Protein AF-A0A959BKU1-F1 (afdb_monomer_lite)

Secondary structure (DSSP, 8-state):
-GGGT--S--SS-----TTTTTTS-SSSGGGTTS-SSGGGT---TT-TT---STTTS-TTHHHHHTTT-TT----HHHHHHH-TTS-TT----GGGSSS---GGGGG--GGGT-TT-SSS---SHHHHHHHHHHH--TT-HHHHT--S-GGGT--SSGGG-SPP-TTGGGTS---GGGGGGTT-GGGT--

Radius of gyration: 25.73 Å; chains: 1; bounding box: 61×39×70 Å

Sequence (190 aa):
ACAECHTTDVGWMPAEFTQHDPIFPIYSGGHEGQWMECADCHNNSSDYTEFRCTNCHVNPETDEQHTGVSGYNYENTACLACHPTGDADNSFDHNATNFPLTGAHVNTDCILCHADGYEGTPTECEACHTTDFDNTTNPNHQELGLPTDCASCHTTEPGWAPATFDIHNDFYELRGAHLDVAADCAGCHN

Structure (mmCIF, N/CA/C/O backbone):
data_AF-A0A959BKU1-F1
#
_entry.id   AF-A0A959BKU1-F1
#
loop_
_atom_site.group_PDB
_atom_site.id
_atom_site.type_symbol
_atom_site.label_atom_id
_atom_site.label_alt_id
_atom_site.label_comp_id
_atom_site.label_asym_id
_atom_site.label_entity_id
_atom_site.label_seq_id
_atom_site.pdbx_PDB_ins_code
_atom_site.Cartn_x
_atom_site.Cartn_y
_atom_site.Cartn_z
_atom_site.occupancy
_atom_site.B_iso_or_equiv
_atom_site.auth_seq_id
_atom_site.auth_comp_id
_atom_site.auth_asym_id
_atom_site.auth_atom_id
_atom_site.pdbx_PDB_model_num
ATOM 1 N N . ALA A 1 1 ? 20.750 -21.096 -22.135 1.00 55.25 1 ALA A N 1
ATOM 2 C CA . ALA A 1 1 ? 21.817 -21.523 -23.081 1.00 55.25 1 ALA A CA 1
ATOM 3 C C . ALA A 1 1 ? 22.531 -20.290 -23.633 1.00 55.25 1 ALA A C 1
ATOM 5 O O . ALA A 1 1 ? 21.911 -19.245 -23.675 1.00 55.25 1 ALA A O 1
ATOM 6 N N . CYS A 1 2 ? 23.784 -20.368 -24.106 1.00 53.66 2 CYS A N 1
ATOM 7 C CA . CYS A 1 2 ? 24.518 -19.184 -24.603 1.00 53.66 2 CYS A CA 1
ATOM 8 C C . CYS A 1 2 ? 23.755 -18.408 -25.699 1.00 53.66 2 CYS A C 1
ATOM 10 O O . CYS A 1 2 ? 23.849 -17.192 -25.765 1.00 53.66 2 CYS A O 1
ATOM 12 N N . ALA A 1 3 ? 22.963 -19.114 -26.513 1.00 59.03 3 ALA A N 1
ATOM 13 C CA . ALA A 1 3 ? 22.117 -18.547 -27.565 1.00 59.03 3 ALA A CA 1
ATOM 14 C C . ALA A 1 3 ? 20.854 -17.810 -27.064 1.00 59.03 3 ALA A C 1
ATOM 16 O O . ALA A 1 3 ? 20.157 -17.210 -27.868 1.00 59.03 3 ALA A O 1
ATOM 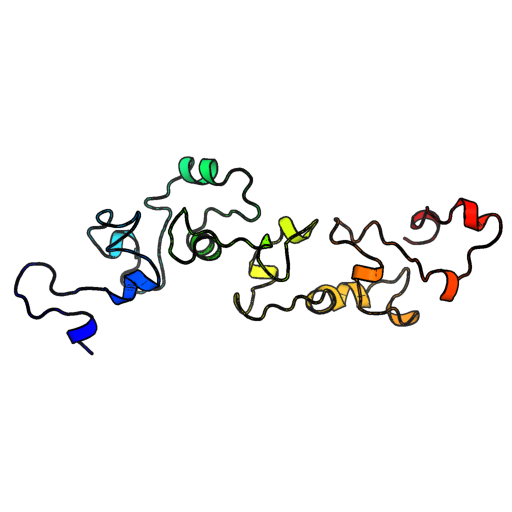17 N N . GLU A 1 4 ? 20.536 -17.860 -25.766 1.00 56.91 4 GLU A N 1
ATOM 18 C CA . GLU A 1 4 ? 19.440 -17.069 -25.176 1.00 56.91 4 GLU A CA 1
ATOM 19 C C . GLU A 1 4 ? 19.831 -15.606 -24.967 1.00 56.91 4 GLU A C 1
ATOM 21 O O . GLU A 1 4 ? 18.950 -14.755 -24.933 1.00 56.91 4 GLU A O 1
ATOM 26 N N . CYS A 1 5 ? 21.134 -15.328 -24.857 1.00 56.12 5 CYS A N 1
ATOM 27 C CA . CYS A 1 5 ? 21.664 -13.979 -24.685 1.00 56.12 5 CYS A CA 1
ATOM 28 C C . CYS A 1 5 ? 22.654 -13.596 -25.781 1.00 56.12 5 CYS A C 1
ATOM 30 O O . CYS A 1 5 ? 23.120 -12.473 -25.747 1.00 56.12 5 CYS A O 1
ATOM 32 N N . HIS A 1 6 ? 23.026 -14.484 -26.713 1.00 58.19 6 HIS A N 1
ATOM 33 C CA . HIS A 1 6 ? 23.975 -14.168 -27.782 1.00 58.19 6 HIS A CA 1
ATOM 34 C C . HIS A 1 6 ? 23.450 -14.506 -29.178 1.00 58.19 6 HIS A C 1
ATOM 36 O O . HIS A 1 6 ? 23.079 -15.648 -29.456 1.00 58.19 6 HIS A O 1
ATOM 42 N N . THR A 1 7 ? 23.501 -13.519 -30.072 1.00 61.75 7 THR A N 1
ATOM 43 C CA . THR A 1 7 ? 23.240 -13.661 -31.511 1.00 61.75 7 THR A CA 1
ATOM 44 C C . THR A 1 7 ? 24.523 -14.076 -32.245 1.00 61.75 7 THR A C 1
ATOM 46 O O . THR A 1 7 ? 25.639 -13.769 -31.826 1.00 61.75 7 THR A O 1
ATOM 49 N N . THR A 1 8 ? 24.378 -14.828 -33.342 1.00 59.72 8 THR A N 1
ATOM 50 C CA . THR A 1 8 ? 25.498 -15.261 -34.198 1.00 59.72 8 THR A CA 1
ATOM 51 C C . THR A 1 8 ? 25.889 -14.230 -35.260 1.00 59.72 8 THR A C 1
ATOM 53 O O . THR A 1 8 ? 26.748 -14.523 -36.092 1.00 59.72 8 THR A O 1
ATOM 56 N N . ASP A 1 9 ? 25.242 -13.064 -35.282 1.00 61.12 9 ASP A N 1
ATOM 57 C CA . ASP A 1 9 ? 25.490 -12.024 -36.276 1.00 61.12 9 ASP A CA 1
ATOM 58 C C . ASP A 1 9 ? 26.678 -11.138 -35.869 1.00 61.12 9 ASP A C 1
ATOM 60 O O . ASP A 1 9 ? 26.796 -10.685 -34.731 1.00 61.12 9 ASP A O 1
ATOM 64 N N . VAL A 1 10 ? 27.603 -10.922 -36.802 1.00 54.47 10 VAL A N 1
ATOM 65 C CA . VAL A 1 10 ? 28.880 -10.231 -36.567 1.00 54.47 10 VAL A CA 1
ATOM 66 C C . VAL A 1 10 ? 28.751 -8.750 -36.920 1.00 54.47 10 VAL A C 1
ATOM 68 O O . VAL A 1 10 ? 29.350 -8.249 -37.869 1.00 54.47 10 VAL A O 1
ATOM 71 N N . GLY A 1 11 ? 27.953 -8.048 -36.123 1.00 52.41 11 GLY A N 1
ATOM 72 C CA . GLY A 1 11 ? 27.846 -6.592 -36.060 1.00 52.41 11 GLY A CA 1
ATOM 73 C C . GLY A 1 11 ? 27.780 -6.181 -34.591 1.00 52.41 11 GLY A C 1
ATOM 74 O O . GLY A 1 11 ? 27.391 -6.974 -33.745 1.00 52.41 11 GLY A O 1
ATOM 75 N N . TRP A 1 12 ? 28.268 -4.995 -34.256 1.00 52.56 12 TRP A N 1
ATOM 76 C CA . TRP A 1 12 ? 28.477 -4.543 -32.877 1.00 52.56 12 TRP A CA 1
ATOM 77 C C . TRP A 1 12 ? 27.237 -4.757 -31.972 1.00 52.56 12 TRP A C 1
ATOM 79 O O . TRP A 1 12 ? 26.143 -4.349 -32.345 1.00 52.56 12 TRP A O 1
ATOM 89 N N . MET A 1 13 ? 27.475 -5.363 -30.795 1.00 59.09 13 MET A N 1
ATOM 90 C CA . MET A 1 13 ? 26.548 -5.919 -29.781 1.00 59.09 13 MET A CA 1
ATOM 91 C C . MET A 1 13 ? 25.928 -7.294 -30.106 1.00 59.09 13 MET A C 1
ATOM 93 O O . MET A 1 13 ? 24.793 -7.385 -30.557 1.00 59.09 13 MET A O 1
ATOM 97 N N . PRO A 1 14 ? 26.630 -8.407 -29.812 1.00 61.59 14 PRO A N 1
ATOM 98 C CA . PRO A 1 14 ? 26.157 -9.743 -30.143 1.00 61.59 14 PRO A CA 1
ATOM 99 C C . PRO A 1 14 ? 25.236 -10.316 -29.056 1.00 61.59 14 PRO A C 1
ATOM 101 O O . PRO A 1 14 ? 25.196 -11.533 -28.913 1.00 61.59 14 PRO A O 1
ATOM 104 N N . ALA A 1 15 ? 24.566 -9.492 -28.243 1.00 63.50 15 ALA A N 1
ATOM 105 C CA . ALA A 1 15 ? 23.747 -9.961 -27.131 1.00 63.50 15 ALA A CA 1
ATOM 106 C C . ALA A 1 15 ? 22.405 -9.232 -27.041 1.00 63.50 15 ALA A C 1
ATOM 108 O O . ALA A 1 15 ? 22.370 -8.031 -26.800 1.00 63.50 15 ALA A O 1
ATOM 109 N N . GLU A 1 16 ? 21.320 -9.980 -27.234 1.00 73.75 16 GLU A N 1
ATOM 110 C CA . GLU A 1 16 ? 19.943 -9.494 -27.133 1.00 73.75 16 GLU A CA 1
ATOM 111 C C . GLU A 1 16 ? 19.347 -9.981 -25.814 1.00 73.75 16 GLU A C 1
ATOM 113 O O . GLU A 1 16 ? 19.342 -11.183 -25.539 1.00 73.75 16 GLU A O 1
ATOM 118 N N . PHE A 1 17 ? 18.814 -9.068 -25.007 1.00 78.25 17 PHE A N 1
ATOM 119 C CA . PHE A 1 17 ? 18.278 -9.377 -23.679 1.00 78.25 17 PHE A CA 1
ATOM 120 C C . PHE A 1 17 ? 16.752 -9.356 -23.684 1.00 78.25 17 PHE A C 1
ATOM 122 O O . PHE A 1 17 ? 16.116 -8.739 -22.841 1.00 78.25 17 PHE A O 1
ATOM 129 N N . THR A 1 18 ? 16.140 -10.054 -24.640 1.00 81.25 18 THR A N 1
ATOM 130 C CA . THR A 1 18 ? 14.670 -10.093 -24.802 1.00 81.25 18 THR A CA 1
ATOM 131 C C . THR A 1 18 ? 13.924 -10.637 -23.580 1.00 81.25 18 THR A C 1
ATOM 133 O O . THR A 1 18 ? 12.739 -10.372 -23.415 1.00 81.25 18 THR A O 1
ATOM 136 N N . GLN A 1 19 ? 14.610 -11.374 -22.701 1.00 81.81 19 GLN A N 1
ATOM 137 C CA . GLN A 1 19 ? 14.062 -11.829 -21.419 1.00 81.81 19 GLN A CA 1
ATOM 138 C C . GLN A 1 19 ? 13.910 -10.700 -20.387 1.00 81.81 19 GLN A C 1
ATOM 140 O O . GLN A 1 19 ? 13.240 -10.901 -19.379 1.00 81.81 19 GLN A O 1
ATOM 145 N N . HIS A 1 20 ? 14.518 -9.536 -20.626 1.00 86.31 20 HIS A N 1
ATOM 146 C CA . HIS A 1 20 ? 14.393 -8.363 -19.771 1.00 86.31 20 HIS A CA 1
ATOM 147 C C . HIS A 1 20 ? 13.021 -7.701 -19.949 1.00 86.31 20 HIS A C 1
ATOM 149 O O . HIS A 1 20 ? 12.371 -7.387 -18.959 1.00 86.31 20 HIS A O 1
ATOM 155 N N . ASP A 1 21 ? 12.528 -7.593 -21.188 1.00 86.94 21 ASP A N 1
ATOM 156 C CA . ASP A 1 21 ? 11.293 -6.868 -21.522 1.00 86.94 21 ASP A CA 1
ATOM 157 C C . ASP A 1 21 ? 10.025 -7.312 -20.766 1.00 86.94 21 ASP A C 1
ATOM 159 O O . ASP A 1 21 ? 9.256 -6.442 -20.358 1.00 86.94 21 ASP A O 1
ATOM 163 N N . PRO A 1 22 ? 9.781 -8.617 -20.517 1.00 84.75 22 PRO A N 1
ATOM 164 C CA . PRO A 1 22 ? 8.644 -9.058 -19.708 1.00 84.75 22 PRO A CA 1
ATOM 165 C C . PRO A 1 22 ? 8.660 -8.570 -18.252 1.00 84.75 22 PRO A C 1
ATOM 167 O O . PRO A 1 22 ? 7.611 -8.563 -17.615 1.00 84.75 22 PRO A O 1
ATOM 170 N N . ILE A 1 23 ? 9.835 -8.225 -17.717 1.00 84.88 23 ILE A N 1
ATOM 171 C CA . ILE A 1 23 ? 10.030 -7.795 -16.324 1.00 84.88 23 ILE A CA 1
ATOM 172 C C . ILE A 1 23 ? 10.202 -6.275 -16.269 1.00 84.88 23 ILE A C 1
ATOM 174 O O . ILE A 1 23 ? 9.646 -5.619 -15.401 1.00 84.88 23 ILE A O 1
ATOM 178 N N . PHE A 1 24 ? 10.949 -5.715 -17.215 1.00 90.50 24 PHE A N 1
ATOM 179 C CA . PHE A 1 24 ? 11.182 -4.290 -17.384 1.00 90.50 24 PHE A CA 1
ATOM 180 C C . PHE A 1 24 ? 11.453 -4.020 -18.880 1.00 90.50 24 PHE A C 1
ATOM 182 O O . PHE A 1 24 ? 12.481 -4.464 -19.400 1.00 90.50 24 PHE A O 1
ATOM 189 N N . PRO A 1 25 ? 10.566 -3.320 -19.604 1.00 89.56 25 PRO A N 1
ATOM 190 C CA . PRO A 1 25 ? 10.712 -3.061 -21.037 1.00 89.56 25 PRO A CA 1
ATOM 191 C C . PRO A 1 25 ? 11.927 -2.174 -21.338 1.00 89.56 25 PRO A C 1
ATOM 193 O O . PRO A 1 25 ? 11.901 -0.991 -21.022 1.00 89.56 25 PRO A O 1
ATOM 196 N N . ILE A 1 26 ? 12.989 -2.722 -21.944 1.00 89.81 26 ILE A N 1
ATOM 197 C CA . ILE A 1 26 ? 14.172 -1.958 -22.405 1.00 89.81 26 ILE A CA 1
ATOM 198 C C . ILE A 1 26 ? 14.207 -1.792 -23.926 1.00 89.81 26 ILE A C 1
ATOM 200 O O . ILE A 1 26 ? 14.868 -0.882 -24.430 1.00 89.81 26 ILE A O 1
ATOM 204 N N . TYR A 1 27 ? 13.495 -2.652 -24.656 1.00 88.94 27 TYR A N 1
ATOM 205 C CA . TYR A 1 27 ? 13.325 -2.573 -26.109 1.00 88.94 27 TYR A CA 1
ATOM 206 C C . TYR A 1 27 ? 11.932 -2.077 -26.519 1.00 88.94 27 TYR A C 1
ATOM 208 O O . TYR A 1 27 ? 11.587 -2.119 -27.697 1.00 88.94 27 TYR A O 1
ATOM 216 N N . SER A 1 28 ? 11.116 -1.630 -25.563 1.00 87.69 28 SER A N 1
ATOM 217 C CA . SER A 1 28 ? 9.783 -1.075 -25.802 1.00 87.69 28 SER A CA 1
ATOM 218 C C . SER A 1 28 ? 9.373 -0.110 -24.679 1.00 87.69 28 SER A C 1
ATOM 220 O O . SER A 1 28 ? 10.051 -0.005 -23.657 1.00 87.69 28 SER A O 1
ATOM 222 N N . GLY A 1 29 ? 8.270 0.620 -24.864 1.00 87.25 29 GLY A N 1
ATOM 223 C CA . GLY A 1 29 ? 7.755 1.560 -23.860 1.00 87.25 29 GLY A CA 1
ATOM 224 C C . GLY A 1 29 ? 8.644 2.795 -23.666 1.00 87.25 29 GLY A C 1
ATOM 225 O O . GLY A 1 29 ? 9.379 3.194 -24.567 1.00 87.25 29 GLY A O 1
ATOM 226 N N . GLY A 1 30 ? 8.561 3.429 -22.491 1.00 88.44 30 GLY A N 1
ATOM 227 C CA . GLY A 1 30 ? 9.259 4.693 -22.207 1.00 88.44 30 GLY A CA 1
ATOM 228 C C . GLY A 1 30 ? 10.790 4.604 -22.122 1.00 88.44 30 GLY A C 1
ATOM 229 O O . GLY A 1 30 ? 11.464 5.619 -22.290 1.00 88.44 30 GLY A O 1
ATOM 230 N N . HIS A 1 31 ? 11.351 3.413 -21.896 1.00 90.12 31 HIS A N 1
ATOM 231 C CA . HIS A 1 31 ? 12.801 3.213 -21.774 1.00 90.12 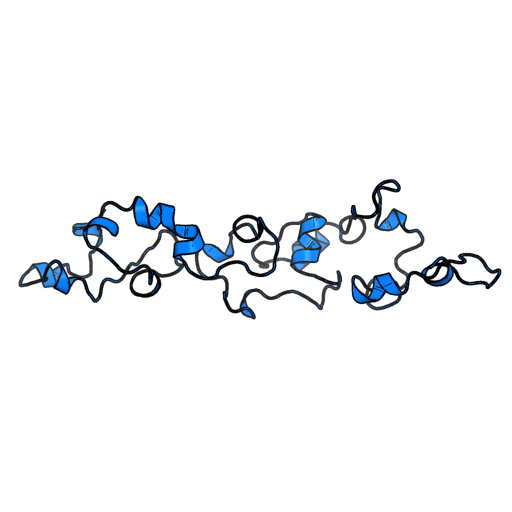31 HIS A CA 1
ATOM 232 C C . HIS A 1 31 ? 13.475 2.807 -23.092 1.00 90.12 31 HIS A C 1
ATOM 234 O O . HIS A 1 31 ? 14.708 2.772 -23.164 1.00 90.12 31 HIS A O 1
ATOM 240 N N . GLU A 1 32 ? 12.699 2.534 -24.148 1.00 90.81 32 GLU A N 1
ATOM 241 C CA . GLU A 1 32 ? 13.236 2.201 -25.467 1.00 90.81 32 GLU A CA 1
ATOM 242 C C . GLU A 1 32 ? 14.146 3.331 -25.979 1.00 90.81 32 GLU A C 1
ATOM 244 O O . GLU A 1 32 ? 13.755 4.497 -26.091 1.00 90.81 32 GLU A O 1
ATOM 249 N N . GLY A 1 33 ? 15.402 2.985 -26.274 1.00 88.69 33 GLY A N 1
ATOM 250 C CA . GLY A 1 33 ? 16.395 3.926 -26.795 1.00 88.69 33 GLY A CA 1
ATOM 251 C C . GLY A 1 33 ? 16.909 4.968 -25.793 1.00 88.69 33 GLY A C 1
ATOM 252 O O . GLY A 1 33 ? 17.590 5.901 -26.217 1.00 88.69 33 GLY A O 1
ATOM 253 N N . GLN A 1 34 ? 16.603 4.835 -24.496 1.00 88.75 34 GLN A N 1
ATOM 254 C CA . GLN A 1 34 ? 17.115 5.731 -23.443 1.00 88.75 34 GLN A CA 1
ATOM 255 C C . GLN A 1 34 ? 18.424 5.249 -22.800 1.00 88.75 34 GLN A C 1
ATOM 257 O O . GLN A 1 34 ? 19.063 6.007 -22.074 1.00 88.75 34 GLN A O 1
ATOM 262 N N . TRP A 1 35 ? 18.840 4.012 -23.070 1.00 86.50 35 TRP A N 1
ATOM 263 C CA . TRP A 1 35 ? 20.046 3.396 -22.520 1.00 86.50 35 TRP A CA 1
ATOM 264 C C . TRP A 1 35 ? 21.052 3.085 -23.631 1.00 86.50 35 TRP A C 1
ATOM 266 O O . TRP A 1 35 ? 20.680 2.814 -24.775 1.00 86.50 35 TRP A O 1
ATOM 276 N N . MET A 1 36 ? 22.337 3.120 -23.287 1.00 81.56 36 MET A N 1
ATOM 277 C CA . MET A 1 36 ? 23.439 2.766 -24.187 1.00 81.56 36 MET A CA 1
ATOM 278 C C . MET A 1 36 ? 24.286 1.630 -23.615 1.00 81.56 36 MET A C 1
ATOM 280 O O . MET A 1 36 ? 24.820 0.818 -24.370 1.00 81.56 36 MET A O 1
ATOM 284 N N . GLU A 1 37 ? 24.398 1.555 -22.288 1.00 85.88 37 GLU A N 1
ATOM 285 C CA . GLU A 1 37 ? 25.145 0.522 -21.579 1.00 85.88 37 GLU A CA 1
ATOM 286 C C . GLU A 1 37 ? 24.323 -0.027 -20.409 1.00 85.88 37 GLU A C 1
ATOM 288 O O . GLU A 1 37 ? 23.561 0.695 -19.772 1.00 85.88 37 GLU A O 1
ATOM 293 N N . CYS A 1 38 ? 24.525 -1.299 -20.045 1.00 86.88 38 CYS A N 1
ATOM 294 C CA . CYS A 1 38 ? 23.860 -1.885 -18.873 1.00 86.88 38 CYS A CA 1
ATOM 295 C C . CYS A 1 38 ? 24.125 -1.071 -17.594 1.00 86.88 38 CYS A C 1
ATOM 297 O O . CYS A 1 38 ? 23.289 -1.043 -16.697 1.00 86.88 38 CYS A O 1
ATOM 299 N N . ALA A 1 39 ? 25.295 -0.425 -17.518 1.00 88.69 39 ALA A N 1
ATOM 300 C CA . ALA A 1 39 ? 25.738 0.367 -16.376 1.00 88.69 39 ALA A CA 1
ATOM 301 C C . ALA A 1 39 ? 24.913 1.643 -16.144 1.00 88.69 39 ALA A C 1
ATOM 303 O O . ALA A 1 39 ? 24.943 2.172 -15.031 1.00 88.69 39 ALA A O 1
ATOM 304 N N . ASP A 1 40 ? 24.156 2.101 -17.149 1.00 88.50 40 ASP A N 1
ATOM 305 C CA . ASP A 1 40 ? 23.262 3.256 -17.026 1.00 88.50 40 ASP A CA 1
ATOM 306 C C . ASP A 1 40 ? 22.191 3.003 -15.946 1.00 88.50 40 ASP A C 1
ATOM 308 O O . ASP A 1 40 ? 21.867 3.895 -15.154 1.00 88.50 40 ASP A O 1
ATOM 312 N N . CYS A 1 41 ? 21.725 1.751 -15.847 1.00 90.56 41 CYS A N 1
ATOM 313 C CA . CYS A 1 41 ? 20.763 1.287 -14.844 1.00 90.56 41 CYS A CA 1
ATOM 314 C C . CYS A 1 41 ? 21.440 0.437 -13.748 1.00 90.56 41 CYS A C 1
ATOM 316 O O . CYS A 1 41 ? 21.272 0.696 -12.551 1.00 90.56 41 CYS A O 1
ATOM 318 N N . HIS A 1 42 ? 22.256 -0.546 -14.141 1.00 91.75 42 HIS A N 1
ATOM 319 C CA . HIS A 1 42 ? 22.982 -1.468 -13.260 1.00 91.75 42 HIS A CA 1
ATOM 320 C C . HIS A 1 42 ? 24.390 -0.956 -12.954 1.00 91.75 42 HIS A C 1
ATOM 322 O O . HIS A 1 42 ? 25.402 -1.436 -13.464 1.00 91.75 42 HIS A O 1
ATOM 328 N N . ASN A 1 43 ? 24.448 0.042 -12.079 1.00 89.62 43 ASN A N 1
ATOM 329 C CA . ASN A 1 43 ? 25.677 0.735 -11.679 1.00 89.62 43 ASN A CA 1
ATOM 330 C C . ASN A 1 43 ? 26.712 -0.146 -10.943 1.00 89.62 43 ASN A C 1
ATOM 332 O O . ASN A 1 43 ? 27.845 0.293 -10.737 1.00 89.62 43 ASN A O 1
ATOM 336 N N . ASN A 1 44 ? 26.350 -1.372 -10.561 1.00 89.88 44 ASN A N 1
ATOM 337 C CA . ASN A 1 44 ? 27.249 -2.345 -9.957 1.00 89.88 44 ASN A CA 1
ATOM 338 C C . ASN A 1 44 ? 27.483 -3.519 -10.918 1.00 89.88 44 ASN A C 1
ATOM 340 O O . ASN A 1 44 ? 26.679 -4.437 -11.028 1.00 89.88 44 ASN A O 1
ATOM 344 N N . SER A 1 45 ? 28.636 -3.528 -11.587 1.00 87.38 45 SER A N 1
ATOM 345 C CA . SER A 1 45 ? 29.000 -4.594 -12.532 1.00 87.38 45 SER A CA 1
ATOM 346 C C . SER A 1 45 ? 29.285 -5.951 -11.876 1.00 87.38 45 SER A C 1
ATOM 348 O O . SER A 1 45 ? 29.453 -6.946 -12.580 1.00 87.38 45 SER A O 1
ATOM 350 N N . SER A 1 46 ? 29.369 -6.002 -10.543 1.00 90.88 46 SER A N 1
ATOM 351 C CA . SER A 1 46 ? 29.519 -7.249 -9.783 1.00 90.88 46 SER A CA 1
ATOM 352 C C . SER A 1 46 ? 28.181 -7.813 -9.302 1.00 90.88 46 SER A C 1
ATOM 354 O O . SER A 1 46 ? 28.137 -8.984 -8.929 1.00 90.88 46 SER A O 1
ATOM 356 N N . ASP A 1 47 ? 27.112 -7.012 -9.324 1.00 89.19 47 ASP A N 1
ATOM 357 C CA . ASP A 1 47 ? 25.778 -7.401 -8.874 1.00 89.19 47 ASP A CA 1
ATOM 358 C C . ASP A 1 47 ? 24.686 -6.676 -9.679 1.00 89.19 47 ASP A C 1
ATOM 360 O O . ASP A 1 47 ? 24.301 -5.546 -9.388 1.00 89.19 47 ASP A O 1
ATOM 364 N N . TYR A 1 48 ? 24.160 -7.363 -10.694 1.00 86.56 48 TYR A N 1
ATOM 365 C CA . TYR A 1 48 ? 23.081 -6.856 -11.546 1.00 86.56 48 TYR A CA 1
ATOM 366 C C . TYR A 1 48 ? 21.699 -6.902 -10.872 1.00 86.56 48 TYR A C 1
ATOM 368 O O . TYR A 1 48 ? 20.714 -6.508 -11.489 1.00 86.56 48 TYR A O 1
ATOM 376 N N . THR A 1 49 ? 21.593 -7.369 -9.622 1.00 87.62 49 THR A N 1
ATOM 377 C CA . THR A 1 49 ? 20.356 -7.208 -8.839 1.00 87.62 49 THR A CA 1
ATOM 378 C C . THR A 1 49 ? 20.219 -5.792 -8.280 1.00 87.62 49 THR A C 1
ATOM 380 O O . THR A 1 49 ? 19.111 -5.359 -7.969 1.00 87.62 49 THR A O 1
ATOM 383 N N . GLU A 1 50 ? 21.318 -5.035 -8.218 1.00 90.69 50 GLU A N 1
ATOM 384 C CA . GLU A 1 50 ? 21.297 -3.614 -7.897 1.00 90.69 50 GLU A CA 1
ATOM 385 C C . GLU A 1 50 ? 20.974 -2.782 -9.147 1.00 90.69 50 GLU A C 1
ATOM 387 O O . GLU A 1 50 ? 21.525 -2.985 -10.234 1.00 90.69 50 GLU A O 1
ATOM 392 N N . PHE A 1 51 ? 20.094 -1.795 -8.988 1.00 92.31 51 PHE A N 1
ATOM 393 C CA . PHE A 1 51 ? 19.681 -0.885 -10.054 1.00 92.31 51 PHE A CA 1
ATOM 394 C C . PHE A 1 51 ? 19.435 0.526 -9.509 1.00 92.31 51 PHE A C 1
ATOM 396 O O . PHE A 1 51 ? 19.281 0.730 -8.301 1.00 92.31 51 PHE A O 1
ATOM 403 N N . ARG A 1 52 ? 19.430 1.524 -10.400 1.00 92.62 52 ARG A N 1
ATOM 404 C CA . ARG A 1 52 ? 19.129 2.924 -10.071 1.00 92.62 52 ARG A CA 1
ATOM 405 C C . ARG A 1 52 ? 18.138 3.531 -11.054 1.00 92.62 52 ARG A C 1
ATOM 407 O O . ARG A 1 52 ? 18.468 3.731 -12.216 1.00 92.62 52 ARG A O 1
ATOM 414 N N . CYS A 1 53 ? 16.970 3.907 -10.549 1.00 94.06 53 CYS A N 1
ATOM 415 C CA . CYS A 1 53 ? 15.951 4.661 -11.287 1.00 94.06 53 CYS A CA 1
ATOM 416 C C . CYS A 1 53 ? 16.279 6.164 -11.269 1.00 94.06 53 CYS A C 1
ATOM 418 O O . CYS A 1 53 ? 16.138 6.880 -12.260 1.00 94.06 53 CYS A O 1
ATOM 420 N N . THR A 1 54 ? 16.795 6.617 -10.124 1.00 93.19 54 THR A N 1
ATOM 421 C CA . THR A 1 54 ? 17.053 8.024 -9.769 1.00 93.19 54 THR A CA 1
ATOM 422 C C . THR A 1 54 ? 18.147 8.716 -10.588 1.00 93.19 54 THR A C 1
ATOM 424 O O . THR A 1 54 ? 18.313 9.930 -10.497 1.00 93.19 54 THR A O 1
ATOM 427 N N . ASN A 1 55 ? 18.889 7.968 -11.412 1.00 91.69 55 ASN A N 1
ATOM 428 C CA . ASN A 1 55 ? 19.836 8.541 -12.371 1.00 91.69 55 ASN A CA 1
ATOM 429 C C . ASN A 1 55 ? 19.124 9.310 -13.498 1.00 91.69 55 ASN A C 1
ATOM 431 O O . ASN A 1 55 ? 19.666 10.295 -13.996 1.00 91.69 55 ASN A O 1
ATOM 435 N N . CYS A 1 56 ? 17.933 8.856 -13.899 1.00 93.31 56 CYS A N 1
ATOM 436 C CA . CYS A 1 56 ? 17.151 9.450 -14.986 1.00 93.31 56 CYS A CA 1
ATOM 437 C C . CYS A 1 56 ? 15.841 10.058 -14.474 1.00 93.31 56 CYS A C 1
ATOM 439 O O . CYS A 1 56 ? 15.477 11.160 -14.880 1.00 93.31 56 CYS A O 1
ATOM 441 N N . HIS A 1 57 ? 15.167 9.382 -13.542 1.00 93.94 57 HIS A N 1
ATOM 442 C CA . HIS A 1 57 ? 13.992 9.906 -12.848 1.00 93.94 57 HIS A CA 1
ATOM 443 C C . HIS A 1 57 ? 14.451 10.779 -11.693 1.00 93.94 57 HIS A C 1
ATOM 445 O O . HIS A 1 57 ? 14.514 10.323 -10.560 1.00 93.94 57 HIS A O 1
ATOM 451 N N . VAL A 1 58 ? 14.868 12.000 -12.020 1.00 95.38 58 VAL A N 1
ATOM 452 C CA . VAL A 1 58 ? 15.488 12.940 -11.085 1.00 95.38 58 VAL A CA 1
ATOM 453 C C . VAL A 1 58 ? 14.457 13.667 -10.217 1.00 95.38 58 VAL A C 1
ATOM 455 O O . VAL A 1 58 ? 13.263 13.695 -10.525 1.00 95.38 58 VAL A O 1
ATOM 458 N N . ASN A 1 59 ? 14.941 14.277 -9.137 1.00 94.00 59 ASN A N 1
ATOM 459 C CA . ASN A 1 59 ? 14.169 15.181 -8.292 1.00 94.00 59 ASN A CA 1
ATOM 460 C C . ASN A 1 59 ? 14.576 16.643 -8.531 1.00 94.00 59 ASN A C 1
ATOM 462 O O . ASN A 1 59 ? 15.775 16.919 -8.672 1.00 94.00 59 ASN A O 1
ATOM 466 N N . PRO A 1 60 ? 13.614 17.589 -8.492 1.00 95.88 60 PRO A N 1
ATOM 467 C CA . PRO A 1 60 ? 12.264 17.452 -7.921 1.00 95.88 60 PRO A CA 1
ATOM 468 C C . PRO A 1 60 ? 11.184 16.893 -8.862 1.00 95.88 60 PRO A C 1
ATOM 470 O O . PRO A 1 60 ? 10.061 16.680 -8.421 1.00 95.88 60 PRO A O 1
ATOM 473 N N . GLU A 1 61 ? 11.487 16.656 -10.136 1.00 96.00 61 GLU A N 1
ATOM 474 C CA . GLU A 1 61 ? 10.494 16.292 -11.150 1.00 96.00 61 GLU A CA 1
ATOM 475 C C . GLU A 1 61 ? 9.698 15.037 -10.768 1.00 96.00 61 GLU A C 1
ATOM 477 O O . GLU A 1 61 ? 8.479 15.009 -10.936 1.00 96.00 61 GLU A O 1
ATOM 482 N N . THR A 1 62 ? 10.364 14.019 -10.219 1.00 95.06 62 THR A N 1
ATOM 483 C CA . THR A 1 62 ? 9.703 12.783 -9.782 1.00 95.06 62 THR A CA 1
ATOM 484 C C . THR A 1 62 ? 8.796 13.043 -8.579 1.00 95.06 62 THR A C 1
ATOM 486 O O . THR A 1 62 ? 7.631 12.653 -8.624 1.00 95.06 62 THR A O 1
ATOM 489 N N . ASP A 1 63 ? 9.256 13.772 -7.559 1.00 94.75 63 ASP A N 1
ATOM 490 C CA . ASP A 1 63 ? 8.416 14.170 -6.415 1.00 94.75 63 ASP A CA 1
ATOM 491 C C . ASP A 1 63 ? 7.153 14.926 -6.854 1.00 94.75 63 ASP A C 1
ATOM 493 O O . ASP A 1 63 ? 6.060 14.670 -6.347 1.00 94.75 63 ASP A O 1
ATOM 497 N N . GLU A 1 64 ? 7.277 15.835 -7.825 1.00 95.62 64 GLU A N 1
ATOM 498 C CA . GLU A 1 64 ? 6.143 16.607 -8.336 1.00 95.62 64 GLU A CA 1
ATOM 499 C C . GLU A 1 64 ? 5.070 15.699 -8.958 1.00 95.62 64 GLU A C 1
ATOM 501 O O . GLU A 1 64 ? 3.881 15.904 -8.694 1.00 95.62 64 GLU A O 1
ATOM 506 N N . GLN A 1 65 ? 5.470 14.659 -9.701 1.00 93.75 65 GLN A N 1
ATOM 507 C CA . GLN A 1 65 ? 4.543 13.670 -10.272 1.00 93.75 65 GLN A CA 1
ATOM 508 C C . GLN A 1 65 ? 3.913 12.744 -9.218 1.00 93.75 65 GLN A C 1
ATOM 510 O O . GLN A 1 65 ? 2.817 12.234 -9.439 1.00 93.75 65 GLN A O 1
ATOM 515 N N . HIS A 1 66 ? 4.559 12.554 -8.065 1.00 92.00 66 HIS A N 1
ATOM 516 C CA . HIS A 1 66 ? 4.067 11.701 -6.975 1.00 92.00 66 HIS A CA 1
ATOM 517 C C . HIS A 1 66 ? 3.362 12.490 -5.862 1.00 92.00 66 HIS A C 1
ATOM 519 O O . HIS A 1 66 ? 3.123 11.980 -4.763 1.00 92.00 66 HIS A O 1
ATOM 525 N N . THR A 1 67 ? 2.980 13.740 -6.133 1.00 91.00 67 THR A N 1
ATOM 526 C CA . THR A 1 67 ? 2.234 14.559 -5.174 1.00 91.00 67 THR A CA 1
ATOM 527 C C . THR A 1 67 ? 0.910 13.881 -4.812 1.00 91.00 67 THR A C 1
ATOM 529 O O . THR A 1 67 ? 0.029 13.718 -5.653 1.00 91.00 67 THR A O 1
ATOM 532 N N . GLY A 1 68 ? 0.744 13.531 -3.534 1.00 85.31 68 GLY A N 1
ATOM 533 C CA . GLY A 1 68 ? -0.467 12.872 -3.033 1.00 85.31 68 GLY A CA 1
ATOM 534 C C . GLY A 1 68 ? -0.493 11.354 -3.224 1.00 85.31 68 GLY A C 1
ATOM 535 O O . GLY A 1 68 ? -1.499 10.734 -2.889 1.00 85.31 68 GLY A O 1
ATOM 536 N N . VAL A 1 69 ? 0.594 10.752 -3.715 1.00 84.88 69 VAL A N 1
ATOM 537 C CA . VAL A 1 69 ? 0.766 9.296 -3.728 1.00 84.88 69 VAL A CA 1
ATOM 538 C C . VAL A 1 69 ? 1.174 8.843 -2.327 1.00 84.88 69 VAL A C 1
ATOM 540 O O . VAL A 1 69 ? 2.275 9.127 -1.852 1.00 84.88 69 VAL A O 1
ATOM 543 N N . SER A 1 70 ? 0.263 8.159 -1.639 1.00 78.44 70 SER A N 1
ATOM 544 C CA . SER A 1 70 ? 0.519 7.590 -0.314 1.00 78.44 70 SER A CA 1
ATOM 545 C C . SER A 1 70 ? 1.637 6.547 -0.359 1.00 78.44 70 SER A C 1
ATOM 547 O O . SER A 1 70 ? 1.707 5.751 -1.291 1.00 78.44 70 SER A O 1
ATOM 549 N N . GLY A 1 71 ? 2.515 6.556 0.647 1.00 77.94 71 GLY A N 1
ATOM 550 C CA . GLY A 1 71 ? 3.651 5.629 0.725 1.00 77.94 71 GLY A CA 1
ATOM 551 C C . GLY A 1 71 ? 4.781 5.904 -0.277 1.00 77.94 71 GLY A C 1
ATOM 552 O O . GLY A 1 71 ? 5.728 5.123 -0.343 1.00 77.94 71 GLY A O 1
ATOM 553 N N . TYR A 1 72 ? 4.716 7.001 -1.045 1.00 86.69 72 TYR A N 1
ATOM 554 C CA . TYR A 1 72 ? 5.793 7.386 -1.954 1.00 86.69 72 TYR A CA 1
ATOM 555 C C . TYR A 1 72 ? 7.115 7.585 -1.205 1.00 86.69 72 TYR A C 1
ATOM 557 O O . TYR A 1 72 ? 7.202 8.337 -0.231 1.00 86.69 72 TYR A O 1
ATOM 565 N N . ASN A 1 73 ? 8.157 6.932 -1.710 1.00 87.06 73 ASN A N 1
ATOM 566 C CA . ASN A 1 73 ? 9.522 7.074 -1.242 1.00 87.06 73 ASN A CA 1
ATOM 567 C C . ASN A 1 73 ? 10.454 7.127 -2.459 1.00 87.06 73 ASN A C 1
ATOM 569 O O . ASN A 1 73 ? 10.448 6.213 -3.287 1.00 87.06 73 ASN A O 1
ATOM 573 N N . TYR A 1 74 ? 11.248 8.193 -2.564 1.00 92.12 74 TYR A N 1
ATOM 574 C CA . TYR A 1 74 ? 12.221 8.392 -3.639 1.00 92.12 74 TYR A CA 1
ATOM 575 C C . TYR A 1 74 ? 13.487 7.548 -3.412 1.00 92.12 74 TYR A C 1
ATOM 577 O O . TYR A 1 74 ? 14.587 8.055 -3.197 1.00 92.12 74 TYR A O 1
ATOM 585 N N . GLU A 1 75 ? 13.317 6.230 -3.443 1.00 88.56 75 GLU A N 1
ATOM 586 C CA . GLU A 1 75 ? 14.375 5.238 -3.268 1.00 88.56 75 GLU A CA 1
ATOM 587 C C . GLU A 1 75 ? 14.283 4.181 -4.369 1.00 88.56 75 GLU A C 1
ATOM 589 O O . GLU A 1 75 ? 13.194 3.734 -4.727 1.00 88.56 75 GLU A O 1
ATOM 594 N N . ASN A 1 76 ? 15.429 3.753 -4.911 1.00 90.25 76 ASN A N 1
ATOM 595 C CA . ASN A 1 76 ? 15.460 2.936 -6.136 1.00 90.25 76 ASN A CA 1
ATOM 596 C C . ASN A 1 76 ? 14.639 1.642 -6.009 1.00 90.25 76 ASN A C 1
ATOM 598 O O . ASN A 1 76 ? 13.893 1.290 -6.918 1.00 90.25 76 ASN A O 1
ATOM 602 N N . THR A 1 77 ? 14.738 0.952 -4.871 1.00 86.31 77 THR A N 1
ATOM 603 C CA . THR A 1 77 ? 14.019 -0.307 -4.630 1.00 86.31 77 THR A CA 1
ATOM 604 C C . THR A 1 77 ? 12.523 -0.113 -4.386 1.00 86.31 77 THR A C 1
ATOM 606 O O . THR A 1 77 ? 11.758 -1.048 -4.607 1.00 86.31 77 THR A O 1
ATOM 609 N N . ALA A 1 78 ? 12.089 1.081 -3.969 1.00 87.56 78 ALA A N 1
ATOM 610 C CA . ALA A 1 78 ? 10.678 1.385 -3.742 1.00 87.56 78 ALA A CA 1
ATOM 611 C C . ALA A 1 78 ? 9.918 1.592 -5.061 1.00 87.56 78 ALA A C 1
ATOM 613 O O . ALA A 1 78 ? 8.742 1.245 -5.146 1.00 87.56 78 ALA A O 1
ATOM 614 N N . CYS A 1 79 ? 10.590 2.086 -6.109 1.00 90.56 79 CYS A N 1
ATOM 615 C CA . CYS A 1 79 ? 9.964 2.369 -7.403 1.00 90.56 79 CYS A CA 1
ATOM 616 C C . CYS A 1 79 ? 9.233 1.147 -7.978 1.00 90.56 79 CYS A C 1
ATOM 618 O O . CYS A 1 79 ? 8.086 1.269 -8.395 1.00 90.56 79 CYS A O 1
ATOM 620 N N . LEU A 1 80 ? 9.867 -0.033 -7.963 1.00 88.81 80 LEU A N 1
ATOM 621 C CA . LEU A 1 80 ? 9.297 -1.248 -8.560 1.00 88.81 80 LEU A CA 1
ATOM 622 C C . LEU A 1 80 ? 8.167 -1.878 -7.735 1.00 88.81 80 LEU A C 1
ATOM 624 O O . LEU A 1 80 ? 7.425 -2.699 -8.266 1.00 88.81 80 LEU A O 1
ATOM 628 N N . ALA A 1 81 ? 8.000 -1.490 -6.466 1.00 85.31 81 ALA A N 1
ATOM 629 C CA . ALA A 1 81 ? 6.847 -1.921 -5.676 1.00 85.31 81 ALA A CA 1
ATOM 630 C C . ALA A 1 81 ? 5.547 -1.301 -6.214 1.00 85.31 81 ALA A C 1
ATOM 632 O O . ALA A 1 81 ? 4.510 -1.960 -6.238 1.00 85.31 81 ALA A O 1
ATOM 633 N N . CYS A 1 82 ? 5.625 -0.053 -6.687 1.00 88.31 82 CYS A N 1
ATOM 634 C CA . CYS A 1 82 ? 4.502 0.641 -7.311 1.00 88.31 82 CYS A CA 1
ATOM 635 C C . CYS A 1 82 ? 4.498 0.506 -8.832 1.00 88.31 82 CYS A C 1
ATOM 637 O O . CYS A 1 82 ? 3.425 0.452 -9.404 1.00 88.31 82 CYS A O 1
ATOM 639 N N . HIS A 1 83 ? 5.648 0.427 -9.496 1.00 91.00 83 HIS A N 1
ATOM 640 C CA . HIS A 1 83 ? 5.761 0.294 -10.950 1.00 91.00 83 HIS A CA 1
ATOM 641 C C . HIS A 1 83 ? 6.441 -1.033 -11.296 1.00 91.00 83 HIS A C 1
ATOM 643 O O . HIS A 1 83 ? 7.645 -1.037 -11.558 1.00 91.00 83 HIS A O 1
ATOM 649 N N . PRO A 1 84 ? 5.722 -2.173 -11.317 1.00 87.56 84 PRO A N 1
ATOM 650 C CA . PRO A 1 84 ? 6.338 -3.498 -11.435 1.00 87.56 84 PRO A CA 1
ATOM 651 C C . PRO A 1 84 ? 7.192 -3.677 -12.692 1.00 87.56 84 PRO A C 1
ATOM 653 O O . PRO A 1 84 ? 8.144 -4.449 -12.684 1.00 87.56 84 PRO A O 1
ATOM 656 N N . THR A 1 85 ? 6.857 -2.945 -13.757 1.00 89.81 85 THR A N 1
ATOM 657 C CA . THR A 1 85 ? 7.591 -2.934 -15.030 1.00 89.81 85 THR A CA 1
ATOM 658 C C . THR A 1 85 ? 8.439 -1.677 -15.231 1.00 89.81 85 THR A C 1
ATOM 660 O O . THR A 1 85 ? 8.917 -1.434 -16.334 1.00 89.81 85 THR A O 1
ATOM 663 N N . GLY A 1 86 ? 8.573 -0.834 -14.203 1.00 90.88 86 GLY A N 1
ATOM 664 C CA . GLY A 1 86 ? 9.214 0.483 -14.264 1.00 90.88 86 GLY A CA 1
ATOM 665 C C . GLY A 1 86 ? 8.453 1.540 -15.068 1.00 90.88 86 GLY A C 1
ATOM 666 O O . GLY A 1 86 ? 8.904 2.676 -15.157 1.00 90.88 86 GLY A O 1
ATOM 667 N N . ASP A 1 87 ? 7.316 1.184 -15.663 1.00 88.94 87 ASP A N 1
ATOM 668 C CA . ASP A 1 87 ? 6.524 2.078 -16.502 1.00 88.94 87 ASP A CA 1
ATOM 669 C C . ASP A 1 87 ? 5.603 2.962 -15.648 1.00 88.94 87 ASP A C 1
ATOM 671 O O . ASP A 1 87 ? 4.912 2.471 -14.751 1.00 88.94 87 ASP A O 1
ATOM 675 N N . ALA A 1 88 ? 5.591 4.267 -15.932 1.00 87.56 88 ALA A N 1
ATOM 676 C CA . ALA A 1 88 ? 4.826 5.247 -15.166 1.00 87.56 88 ALA A CA 1
ATOM 677 C C . ALA A 1 88 ? 3.303 5.046 -15.273 1.00 87.56 88 ALA A C 1
ATOM 679 O O . ALA A 1 88 ? 2.590 5.335 -14.312 1.00 87.56 88 ALA A O 1
ATOM 680 N N . ASP A 1 89 ? 2.808 4.524 -16.400 1.00 84.50 89 ASP A N 1
ATOM 681 C CA . ASP A 1 89 ? 1.380 4.281 -16.624 1.00 84.50 89 ASP A CA 1
ATOM 682 C C . ASP A 1 89 ? 0.912 2.969 -15.970 1.00 84.50 89 ASP A C 1
ATOM 684 O O . ASP A 1 89 ? -0.281 2.785 -15.719 1.00 84.50 89 ASP A O 1
ATOM 688 N N . ASN A 1 90 ? 1.840 2.052 -15.673 1.00 83.81 90 ASN A N 1
ATOM 689 C CA . ASN A 1 90 ? 1.553 0.773 -15.029 1.00 83.81 90 ASN A CA 1
ATOM 690 C C . ASN A 1 90 ? 1.865 0.820 -13.528 1.00 83.81 90 ASN A C 1
ATOM 692 O O . ASN A 1 90 ? 2.891 0.299 -13.080 1.00 83.81 90 ASN A O 1
ATOM 696 N N . SER A 1 91 ? 0.970 1.445 -12.759 1.00 86.44 91 SER A N 1
ATOM 697 C CA . SER A 1 91 ? 1.073 1.499 -11.302 1.00 86.44 91 SER A CA 1
ATOM 698 C C . SER A 1 91 ? 0.214 0.441 -10.596 1.00 86.44 91 SER A C 1
ATOM 700 O O . SER A 1 91 ? -0.935 0.175 -10.952 1.00 86.44 91 SER A O 1
ATOM 702 N N . PHE A 1 92 ? 0.784 -0.174 -9.564 1.00 87.25 92 PHE A N 1
ATOM 703 C CA . PHE A 1 92 ? 0.084 -1.010 -8.605 1.00 87.25 92 PHE A CA 1
ATOM 704 C C . PHE A 1 92 ? -0.826 -0.133 -7.740 1.00 87.25 92 PHE A C 1
ATOM 706 O O . PHE A 1 92 ? -0.366 0.796 -7.075 1.00 87.25 92 PHE A O 1
ATOM 713 N N . ASP A 1 93 ? -2.119 -0.454 -7.729 1.00 85.31 93 ASP A N 1
ATOM 714 C CA . ASP A 1 93 ? -3.109 0.202 -6.879 1.00 85.31 93 ASP A CA 1
ATOM 715 C C . ASP A 1 93 ? -3.526 -0.732 -5.742 1.00 85.31 93 ASP A C 1
ATOM 717 O O . ASP A 1 93 ? -4.235 -1.722 -5.946 1.00 85.31 93 ASP A O 1
ATOM 721 N N . HIS A 1 94 ? -3.128 -0.388 -4.517 1.00 89.00 94 HIS A N 1
ATOM 722 C CA . HIS A 1 94 ? -3.493 -1.159 -3.332 1.00 89.00 94 HIS A CA 1
ATOM 723 C C . HIS A 1 94 ? -5.018 -1.199 -3.110 1.00 89.00 94 HIS A C 1
ATOM 725 O O . HIS A 1 94 ? -5.537 -2.173 -2.557 1.00 89.00 94 HIS A O 1
ATOM 731 N N . ASN A 1 95 ? -5.762 -0.190 -3.583 1.00 87.12 95 ASN A N 1
ATOM 732 C CA . ASN A 1 95 ? -7.225 -0.154 -3.490 1.00 87.12 95 ASN A CA 1
ATOM 733 C C . ASN A 1 95 ? -7.912 -1.173 -4.405 1.00 87.12 95 ASN A C 1
ATOM 735 O O . ASN A 1 95 ? -9.085 -1.481 -4.200 1.00 87.12 95 ASN A O 1
ATOM 739 N N . ALA A 1 96 ? -7.196 -1.711 -5.394 1.00 88.94 96 ALA A N 1
ATOM 740 C CA . ALA A 1 96 ? -7.687 -2.770 -6.268 1.00 88.94 96 ALA A CA 1
ATOM 741 C C . ALA A 1 96 ? -7.471 -4.181 -5.686 1.00 88.94 96 ALA A C 1
ATOM 743 O O . ALA A 1 96 ? -7.840 -5.172 -6.320 1.00 88.94 96 ALA A O 1
ATOM 744 N N . THR A 1 97 ? -6.871 -4.291 -4.497 1.00 89.50 97 THR A N 1
ATOM 745 C CA . THR A 1 97 ? -6.619 -5.568 -3.818 1.00 89.50 97 THR A CA 1
ATOM 746 C C . THR A 1 97 ? -7.742 -5.936 -2.843 1.00 89.50 97 THR A C 1
ATOM 748 O O . THR A 1 97 ? -8.672 -5.168 -2.604 1.00 89.50 97 THR A O 1
ATOM 751 N N . ASN A 1 98 ? -7.636 -7.120 -2.232 1.00 89.19 98 ASN A N 1
ATOM 752 C CA . ASN A 1 98 ? -8.551 -7.551 -1.170 1.00 89.19 98 ASN A CA 1
ATOM 753 C C . ASN A 1 98 ? -8.339 -6.810 0.161 1.00 89.19 98 ASN A C 1
ATOM 755 O O . ASN A 1 98 ? -9.136 -6.995 1.076 1.00 89.19 98 ASN A O 1
ATOM 759 N N . PHE A 1 99 ? -7.298 -5.980 0.274 1.00 91.12 99 PHE A N 1
ATOM 760 C CA . PHE A 1 99 ? -7.031 -5.166 1.456 1.00 91.12 99 PHE A CA 1
ATOM 761 C C . PHE A 1 99 ? -6.792 -3.704 1.049 1.00 91.12 99 PHE A C 1
ATOM 763 O O . PHE A 1 99 ? -5.650 -3.265 0.976 1.00 91.12 99 PHE A O 1
ATOM 770 N N . PRO A 1 100 ? -7.832 -2.920 0.724 1.00 91.31 100 PRO A N 1
ATOM 771 C CA . PRO A 1 100 ? -7.661 -1.493 0.457 1.00 91.31 100 PRO A CA 1
ATOM 772 C C . PRO A 1 100 ? -7.089 -0.769 1.683 1.00 91.31 100 PRO A C 1
ATOM 774 O O . PRO A 1 100 ? -7.582 -0.955 2.797 1.00 91.31 100 PRO A O 1
ATOM 777 N N . LEU A 1 101 ? -6.069 0.072 1.492 1.00 91.00 101 LEU A N 1
ATOM 778 C CA . LEU A 1 101 ? -5.489 0.833 2.601 1.00 91.00 101 LEU A CA 1
ATOM 779 C C . LEU A 1 101 ? -6.427 1.974 2.995 1.00 91.00 101 LEU A C 1
ATOM 781 O O . LEU A 1 101 ? -6.691 2.884 2.209 1.00 91.00 101 LEU A O 1
ATOM 785 N N . THR A 1 102 ? -6.900 1.950 4.237 1.00 91.81 102 THR A N 1
ATOM 786 C CA . THR A 1 102 ? -7.765 2.988 4.809 1.00 91.81 102 THR A CA 1
ATOM 787 C C . THR A 1 102 ? -7.269 3.426 6.186 1.00 91.81 102 THR A C 1
ATOM 789 O O . THR A 1 102 ? -6.538 2.703 6.867 1.00 91.81 102 THR A O 1
ATOM 792 N N . GLY A 1 103 ? -7.651 4.641 6.596 1.00 91.25 103 GLY A N 1
ATOM 793 C CA . GLY A 1 103 ? -7.283 5.226 7.886 1.00 91.25 103 GLY A CA 1
ATOM 794 C C . GLY A 1 103 ? -5.774 5.193 8.161 1.00 91.25 103 GLY A C 1
ATOM 795 O O . GLY A 1 103 ? -4.979 5.694 7.366 1.00 91.25 103 GLY A O 1
ATOM 796 N N . ALA A 1 104 ? -5.370 4.608 9.288 1.00 91.06 104 ALA A N 1
ATOM 797 C CA . ALA A 1 104 ? -3.977 4.538 9.726 1.00 91.06 104 ALA A CA 1
ATOM 798 C C . ALA A 1 104 ? -3.066 3.723 8.790 1.00 91.06 104 ALA A C 1
ATOM 800 O O . ALA A 1 104 ? -1.879 4.036 8.693 1.00 91.06 104 ALA A O 1
ATOM 801 N N . HIS A 1 105 ? -3.610 2.741 8.061 1.00 91.81 105 HIS A N 1
ATOM 802 C CA . HIS A 1 105 ? -2.829 1.888 7.158 1.00 91.81 105 HIS A CA 1
ATOM 803 C C . HIS A 1 105 ? -2.345 2.620 5.896 1.00 91.81 105 HIS A C 1
ATOM 805 O O . HIS A 1 105 ? -1.411 2.171 5.242 1.00 91.81 105 HIS A O 1
ATOM 811 N N . VAL A 1 106 ? -2.941 3.771 5.557 1.00 88.25 106 VAL A N 1
ATOM 812 C CA . VAL A 1 106 ? -2.586 4.556 4.357 1.00 88.25 106 VAL A CA 1
ATOM 813 C C . VAL A 1 106 ? -1.135 5.043 4.384 1.00 88.25 106 VAL A C 1
ATOM 815 O O . VAL A 1 106 ? -0.523 5.200 3.334 1.00 88.25 106 VAL A O 1
ATOM 818 N N . ASN A 1 107 ? -0.587 5.301 5.573 1.00 82.25 107 ASN A N 1
ATOM 819 C CA . ASN A 1 107 ? 0.755 5.867 5.742 1.00 82.25 107 ASN A CA 1
ATOM 820 C C . ASN A 1 107 ? 1.739 4.865 6.363 1.00 82.25 107 ASN A C 1
ATOM 822 O O . ASN A 1 107 ? 2.720 5.267 6.984 1.00 82.25 107 ASN A O 1
ATOM 826 N N . THR A 1 108 ? 1.446 3.569 6.267 1.00 85.12 108 THR A N 1
ATOM 827 C CA . THR A 1 108 ? 2.309 2.506 6.783 1.00 85.12 108 THR A CA 1
ATOM 828 C C . THR A 1 108 ? 3.376 2.147 5.751 1.00 85.12 108 THR A C 1
ATOM 830 O O . THR A 1 108 ? 3.073 1.992 4.570 1.00 85.12 108 THR A O 1
ATOM 833 N N . ASP A 1 109 ? 4.626 1.996 6.194 1.00 83.75 109 ASP A N 1
ATOM 834 C CA . ASP A 1 109 ? 5.710 1.530 5.327 1.00 83.75 109 ASP A CA 1
ATOM 835 C C . ASP A 1 109 ? 5.412 0.118 4.806 1.00 83.75 109 ASP A C 1
ATOM 837 O O . ASP A 1 109 ? 5.086 -0.778 5.588 1.00 83.75 109 ASP A O 1
ATOM 841 N N . CYS A 1 110 ? 5.612 -0.114 3.505 1.00 85.50 110 CYS A N 1
ATOM 842 C CA . CYS A 1 110 ? 5.287 -1.386 2.847 1.00 85.50 110 CYS A CA 1
ATOM 843 C C . CYS A 1 110 ? 5.897 -2.599 3.570 1.00 85.50 110 CYS A C 1
ATOM 845 O O . CYS A 1 110 ? 5.265 -3.646 3.701 1.00 85.50 110 CYS A O 1
ATOM 847 N N . ILE A 1 111 ? 7.128 -2.449 4.075 1.00 85.56 111 ILE A N 1
ATOM 848 C CA . ILE A 1 111 ? 7.888 -3.532 4.709 1.00 85.56 111 ILE A CA 1
ATOM 849 C C . ILE A 1 111 ? 7.302 -3.987 6.051 1.00 85.56 111 ILE A C 1
ATOM 851 O O . ILE A 1 111 ? 7.618 -5.080 6.510 1.00 85.56 111 ILE A O 1
ATOM 855 N N . LEU A 1 112 ? 6.437 -3.183 6.675 1.00 88.75 112 LEU A N 1
ATOM 856 C CA . LEU A 1 112 ? 5.767 -3.572 7.916 1.00 88.75 112 LEU A CA 1
ATOM 857 C C . LEU A 1 112 ? 4.748 -4.696 7.688 1.00 88.75 112 LEU A C 1
ATOM 859 O O . LEU A 1 112 ? 4.511 -5.481 8.600 1.00 88.75 112 LEU A O 1
ATOM 863 N N . CYS A 1 113 ? 4.199 -4.810 6.475 1.00 89.81 113 CYS A N 1
ATOM 864 C CA . CYS A 1 113 ? 3.296 -5.896 6.083 1.00 89.81 113 CYS A CA 1
ATOM 865 C C . CYS A 1 113 ? 3.984 -6.917 5.160 1.00 89.81 113 CYS A C 1
ATOM 867 O O . CYS A 1 113 ? 3.719 -8.114 5.240 1.00 89.81 113 CYS A O 1
ATOM 869 N N . HIS A 1 114 ? 4.895 -6.457 4.301 1.00 88.88 114 HIS A N 1
ATOM 870 C CA . HIS A 1 114 ? 5.552 -7.262 3.267 1.00 88.88 114 HIS A CA 1
ATOM 871 C C . HIS A 1 114 ? 6.972 -7.707 3.644 1.00 88.88 114 HIS A C 1
ATOM 873 O O . HIS A 1 114 ? 7.840 -7.839 2.781 1.00 88.88 114 HIS A O 1
ATOM 879 N N . ALA A 1 115 ? 7.227 -7.946 4.935 1.00 87.12 115 ALA A N 1
ATOM 880 C CA . ALA A 1 115 ? 8.535 -8.384 5.432 1.00 87.12 115 ALA A CA 1
ATOM 881 C C . ALA A 1 115 ? 9.017 -9.698 4.784 1.00 87.12 115 ALA A C 1
ATOM 883 O O . ALA A 1 115 ? 10.209 -9.854 4.523 1.00 87.12 115 ALA A O 1
ATOM 884 N N . ASP A 1 116 ? 8.082 -10.602 4.480 1.00 87.38 116 ASP A N 1
ATOM 885 C CA . ASP A 1 116 ? 8.339 -11.902 3.845 1.00 87.38 116 ASP A CA 1
ATOM 886 C C . ASP A 1 116 ? 8.061 -11.899 2.326 1.00 87.38 116 ASP A C 1
ATOM 888 O O . ASP A 1 116 ? 8.061 -12.950 1.682 1.00 87.38 116 ASP A O 1
ATOM 892 N N . GLY A 1 117 ? 7.839 -10.718 1.738 1.00 84.31 117 GLY A N 1
ATOM 893 C CA . GLY A 1 117 ? 7.491 -10.526 0.330 1.00 84.31 117 GLY A CA 1
ATOM 894 C C . GLY A 1 117 ? 6.082 -9.963 0.107 1.00 84.31 117 GLY A C 1
ATOM 895 O O . GLY A 1 117 ? 5.325 -9.709 1.043 1.00 84.31 117 GLY A O 1
ATOM 896 N N . TYR A 1 118 ? 5.743 -9.748 -1.168 1.00 83.44 118 TYR A N 1
ATOM 897 C CA . TYR A 1 118 ? 4.493 -9.097 -1.593 1.00 83.44 118 TYR A CA 1
ATOM 898 C C . TYR A 1 118 ? 3.331 -10.062 -1.867 1.00 83.44 118 TYR A C 1
ATOM 900 O O . TYR A 1 118 ? 2.210 -9.629 -2.123 1.00 83.44 118 TYR A O 1
ATOM 908 N N . GLU A 1 119 ? 3.577 -11.370 -1.807 1.00 84.12 119 GLU A N 1
ATOM 909 C CA . GLU A 1 119 ? 2.553 -12.396 -1.994 1.00 84.12 119 GLU A CA 1
ATOM 910 C C . GLU A 1 119 ? 2.159 -13.027 -0.658 1.00 84.12 119 GLU A C 1
ATOM 912 O O . GLU A 1 119 ? 3.005 -13.306 0.188 1.00 84.12 119 GLU A O 1
ATOM 917 N N . GLY A 1 120 ? 0.864 -13.308 -0.489 1.00 88.31 120 GLY A N 1
ATOM 918 C CA . GLY A 1 120 ? 0.368 -14.072 0.659 1.00 88.31 120 GLY A CA 1
ATOM 919 C C . GLY A 1 120 ? 0.372 -13.321 1.992 1.00 88.31 120 GLY A C 1
ATOM 920 O O . GLY A 1 120 ? 0.208 -13.962 3.029 1.00 88.31 120 GLY A O 1
ATOM 921 N N . THR A 1 121 ? 0.533 -11.996 1.981 1.00 92.31 121 THR A N 1
ATOM 922 C CA . THR A 1 121 ? 0.385 -11.165 3.180 1.00 92.31 121 THR A CA 1
ATOM 923 C C . THR A 1 121 ? -1.011 -11.362 3.785 1.00 92.31 121 THR A C 1
ATOM 925 O O . THR A 1 121 ? -2.002 -11.193 3.066 1.00 92.31 121 THR A O 1
ATOM 928 N N . PRO A 1 122 ? -1.109 -11.743 5.074 1.00 93.31 122 PRO A N 1
ATOM 929 C CA . PRO A 1 122 ? -2.388 -11.902 5.756 1.00 93.31 122 PRO A CA 1
ATOM 930 C C . PRO A 1 122 ? -3.213 -10.614 5.740 1.00 93.31 122 PRO A C 1
ATOM 932 O O . PRO A 1 122 ? -2.663 -9.514 5.758 1.00 93.31 122 PRO A O 1
ATOM 935 N N . THR A 1 123 ? -4.536 -10.760 5.730 1.00 93.19 123 THR A N 1
ATOM 936 C CA . THR A 1 123 ? -5.478 -9.623 5.672 1.00 93.19 123 THR A CA 1
ATOM 937 C C . THR A 1 123 ? -6.321 -9.485 6.936 1.00 93.19 123 THR A C 1
ATOM 939 O O . THR A 1 123 ? -7.024 -8.497 7.127 1.00 93.19 123 THR A O 1
ATOM 942 N N . GLU A 1 124 ? -6.254 -10.490 7.801 1.00 94.25 124 GLU A N 1
ATOM 943 C CA . GLU A 1 124 ? -6.933 -10.564 9.080 1.00 94.25 124 GLU A CA 1
ATOM 944 C C . GLU A 1 124 ? -6.260 -9.624 10.088 1.00 94.25 124 GLU A C 1
ATOM 946 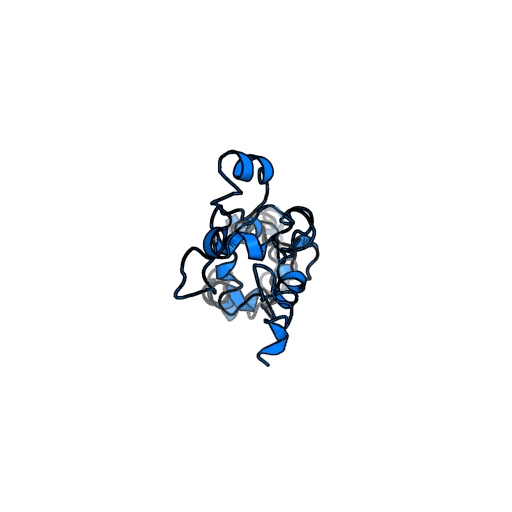O O . GLU A 1 124 ? -5.035 -9.618 10.233 1.00 94.25 124 GLU A O 1
ATOM 951 N N . CYS A 1 125 ? -7.053 -8.823 10.802 1.00 94.69 125 CYS A N 1
ATOM 952 C CA . CYS A 1 125 ? -6.541 -7.800 11.713 1.00 94.69 125 CYS A CA 1
ATOM 953 C C . CYS A 1 125 ? -5.632 -8.398 12.796 1.00 94.69 125 CYS A C 1
ATOM 955 O O . CYS A 1 125 ? -4.563 -7.859 13.086 1.00 94.69 125 CYS A O 1
ATOM 957 N N . GLU A 1 126 ? -6.030 -9.531 13.373 1.00 95.12 126 GLU A N 1
ATOM 958 C CA . GLU A 1 126 ? -5.284 -10.218 14.420 1.00 95.12 126 GLU A CA 1
ATOM 959 C C . GLU A 1 126 ? -3.934 -10.749 13.932 1.00 95.12 126 GLU A C 1
ATOM 961 O O . GLU A 1 126 ? -3.010 -10.842 14.737 1.00 95.12 126 GLU A O 1
ATOM 966 N N . ALA A 1 127 ? -3.763 -11.030 12.635 1.00 93.94 127 ALA A N 1
ATOM 967 C CA . ALA A 1 127 ? -2.494 -11.534 12.107 1.00 93.94 127 ALA A CA 1
ATOM 968 C C . ALA A 1 127 ? -1.329 -10.566 12.382 1.00 93.94 127 ALA A C 1
ATOM 970 O O . ALA A 1 127 ? -0.199 -11.007 12.589 1.00 93.94 127 ALA A O 1
ATOM 971 N N . CYS A 1 128 ? -1.625 -9.265 12.463 1.00 93.56 128 CYS A N 1
ATOM 972 C CA . CYS A 1 128 ? -0.672 -8.218 12.834 1.00 93.56 128 CYS A CA 1
ATOM 973 C C . CYS A 1 128 ? -0.915 -7.687 14.255 1.00 93.56 128 CYS A C 1
ATOM 975 O O . CYS A 1 128 ? 0.030 -7.428 15.000 1.00 93.56 128 CYS A O 1
ATOM 977 N N . HIS A 1 129 ? -2.178 -7.563 14.662 1.00 95.50 129 HIS A N 1
ATOM 978 C CA . HIS A 1 129 ? -2.577 -6.889 15.899 1.00 95.50 129 HIS A CA 1
ATOM 979 C C . HIS A 1 129 ? -2.923 -7.841 17.053 1.00 95.50 129 HIS A C 1
ATOM 981 O O . HIS A 1 129 ? -3.569 -7.434 18.016 1.00 95.50 129 HIS A O 1
ATOM 987 N N . THR A 1 130 ? -2.445 -9.094 17.024 1.00 95.88 130 THR A N 1
ATOM 988 C CA . THR A 1 130 ? -2.571 -10.023 18.170 1.00 95.88 130 THR A CA 1
ATOM 989 C C . THR A 1 130 ? -1.970 -9.420 19.441 1.00 95.88 130 THR A C 1
ATOM 991 O O . THR A 1 130 ? -2.560 -9.513 20.509 1.00 95.88 130 THR A O 1
ATOM 994 N N . THR A 1 131 ? -0.822 -8.740 19.337 1.00 96.12 131 THR A N 1
ATOM 995 C CA . THR A 1 131 ? -0.180 -8.117 20.509 1.00 96.12 131 THR A CA 1
ATOM 996 C C . THR A 1 131 ? -1.036 -6.995 21.099 1.00 96.12 131 THR A C 1
ATOM 998 O O . THR A 1 131 ? -1.088 -6.849 22.320 1.00 96.12 131 THR A O 1
ATOM 1001 N N . ASP A 1 132 ? -1.716 -6.215 20.257 1.00 95.25 132 ASP A N 1
ATOM 1002 C CA . ASP A 1 132 ? -2.625 -5.161 20.712 1.00 95.25 132 ASP A CA 1
ATOM 1003 C C . ASP A 1 132 ? -3.867 -5.775 21.369 1.00 95.25 132 ASP A C 1
ATOM 1005 O O . ASP A 1 132 ? -4.236 -5.388 22.479 1.00 95.25 132 ASP A O 1
ATOM 1009 N N . PHE A 1 133 ? -4.456 -6.799 20.740 1.00 95.44 133 PHE A N 1
ATOM 1010 C CA . PHE A 1 133 ? -5.577 -7.558 21.294 1.00 95.44 133 PHE A CA 1
ATOM 1011 C C . PHE A 1 133 ? -5.238 -8.147 22.671 1.00 95.44 133 PHE A C 1
ATOM 1013 O O . PHE A 1 133 ? -5.986 -7.958 23.630 1.00 95.44 133 PHE A O 1
ATOM 1020 N N . ASP A 1 134 ? -4.081 -8.800 22.790 1.00 96.31 134 ASP A N 1
ATOM 1021 C CA . ASP A 1 134 ? -3.667 -9.494 24.006 1.00 96.31 134 ASP A CA 1
ATOM 1022 C C . ASP A 1 134 ? -3.342 -8.536 25.158 1.00 96.31 134 ASP A C 1
ATOM 1024 O O . ASP A 1 134 ? -3.600 -8.858 26.319 1.00 96.31 134 ASP A O 1
ATOM 1028 N N . ASN A 1 135 ? -2.777 -7.366 24.854 1.00 95.44 135 ASN A N 1
ATOM 1029 C CA . ASN A 1 135 ? -2.360 -6.392 25.864 1.00 95.44 135 ASN A CA 1
ATOM 1030 C C . ASN A 1 135 ? -3.443 -5.367 26.223 1.00 95.44 135 ASN A C 1
ATOM 1032 O O . ASN A 1 135 ? -3.227 -4.548 27.122 1.00 95.44 135 ASN A O 1
ATOM 1036 N N . THR A 1 136 ? -4.597 -5.385 25.553 1.00 92.38 136 THR A N 1
ATOM 1037 C CA . THR A 1 136 ? -5.698 -4.476 25.883 1.00 92.38 136 THR A CA 1
ATOM 1038 C C . THR A 1 136 ? -6.261 -4.833 27.258 1.00 92.38 136 THR A C 1
ATOM 1040 O O . THR A 1 136 ? -6.620 -5.976 27.534 1.00 92.38 136 THR A O 1
ATOM 1043 N N . THR A 1 137 ? -6.346 -3.840 28.147 1.00 91.12 137 THR A N 1
ATOM 1044 C CA . THR A 1 137 ? -6.803 -4.034 29.536 1.00 91.12 137 THR A CA 1
ATOM 1045 C C . THR A 1 137 ? -8.165 -3.411 29.823 1.00 91.12 137 THR A C 1
ATOM 1047 O O . THR A 1 137 ? -8.760 -3.719 30.857 1.00 91.12 137 THR A O 1
ATOM 1050 N N . ASN A 1 138 ? -8.684 -2.564 28.930 1.00 86.25 138 ASN A N 1
ATOM 1051 C CA . ASN A 1 138 ? -9.932 -1.845 29.154 1.00 86.25 138 ASN A CA 1
ATOM 1052 C C . ASN A 1 138 ? -10.662 -1.487 27.840 1.00 86.25 138 ASN A C 1
ATOM 1054 O O . ASN A 1 138 ? -10.336 -0.478 27.220 1.00 86.25 138 ASN A O 1
ATOM 1058 N N . PRO A 1 139 ? -11.676 -2.269 27.436 1.00 86.88 139 PRO A N 1
ATOM 1059 C CA . PRO A 1 139 ? -12.072 -3.551 28.022 1.00 86.88 139 PRO A CA 1
ATOM 1060 C C . PRO A 1 139 ? -11.000 -4.628 27.795 1.00 86.88 139 PRO A C 1
ATOM 1062 O O . PRO A 1 139 ? -10.365 -4.668 26.750 1.00 86.88 139 PRO A O 1
ATOM 1065 N N . ASN A 1 140 ? -10.787 -5.527 28.759 1.00 91.69 140 ASN A N 1
ATOM 1066 C CA . ASN A 1 140 ? -9.855 -6.638 28.560 1.00 91.69 140 ASN A CA 1
ATOM 1067 C C . ASN A 1 140 ? -10.458 -7.662 27.586 1.00 91.69 140 ASN A C 1
ATOM 1069 O O . ASN A 1 140 ? -11.369 -8.410 27.950 1.00 91.69 140 ASN A O 1
ATOM 1073 N N . HIS A 1 141 ? -9.950 -7.688 26.351 1.00 93.25 141 HIS A N 1
ATOM 1074 C CA . HIS A 1 141 ? -10.479 -8.535 25.281 1.00 93.25 141 HIS A CA 1
ATOM 1075 C C . HIS A 1 141 ? -10.368 -10.030 25.612 1.00 93.25 141 HIS A C 1
ATOM 1077 O O . HIS A 1 141 ? -11.314 -10.783 25.373 1.00 93.25 141 HIS A O 1
ATOM 1083 N N . GLN A 1 142 ? -9.253 -10.453 26.219 1.00 95.19 142 GLN A N 1
ATOM 1084 C CA . GLN A 1 142 ? -9.023 -11.851 26.587 1.00 95.19 142 GLN A CA 1
ATOM 1085 C C . GLN A 1 142 ? -9.926 -12.303 27.740 1.00 95.19 142 GLN A C 1
ATOM 1087 O O . GLN A 1 142 ? -10.513 -13.382 27.680 1.00 95.19 142 GLN A O 1
ATOM 1092 N N . GLU A 1 143 ? -10.053 -11.488 28.791 1.00 94.19 143 GLU A N 1
ATOM 1093 C CA . GLU A 1 143 ? -10.853 -11.829 29.977 1.00 94.19 143 GLU A CA 1
ATOM 1094 C C . GLU A 1 143 ? -12.347 -11.932 29.650 1.00 94.19 143 GLU A C 1
ATOM 1096 O O . GLU A 1 143 ? -13.042 -12.806 30.169 1.00 94.19 143 GLU A O 1
ATOM 1101 N N . LEU A 1 144 ? -12.828 -11.065 28.757 1.00 91.00 144 LEU A N 1
ATOM 1102 C CA . LEU A 1 144 ? -14.216 -11.060 28.302 1.00 91.00 144 LEU A CA 1
ATOM 1103 C C . LEU A 1 144 ? -14.481 -12.061 27.167 1.00 91.00 144 LEU A C 1
ATOM 1105 O O . LEU A 1 144 ? -15.640 -12.294 26.831 1.00 91.00 144 LEU A O 1
ATOM 1109 N N . GLY A 1 145 ? -13.443 -12.673 26.588 1.00 91.75 145 GLY A N 1
ATOM 1110 C CA . GLY A 1 145 ? -13.582 -13.601 25.466 1.00 91.75 145 GLY A CA 1
ATOM 1111 C C . GLY A 1 145 ? -14.151 -12.936 24.211 1.00 91.75 145 GLY A C 1
ATOM 1112 O O . GLY A 1 145 ? -14.994 -13.529 23.535 1.00 91.75 145 GLY A O 1
ATOM 1113 N N . LEU A 1 146 ? -13.734 -11.697 23.931 1.00 91.81 146 LEU A N 1
ATOM 1114 C CA . LEU A 1 146 ? -14.186 -10.960 22.752 1.00 91.81 146 LEU A CA 1
ATOM 1115 C C . LEU A 1 146 ? -13.686 -11.626 21.457 1.00 91.81 146 LEU A C 1
ATOM 1117 O O . LEU A 1 146 ? -12.613 -12.235 21.450 1.00 91.81 146 LEU A O 1
ATOM 1121 N N . PRO A 1 147 ? -14.455 -11.543 20.356 1.00 91.44 147 PRO A N 1
ATOM 1122 C CA . PRO A 1 147 ? -14.055 -12.131 19.082 1.00 91.44 147 PRO A CA 1
ATOM 1123 C C . PRO A 1 147 ? -12.861 -11.389 18.464 1.00 91.44 147 PRO A C 1
ATOM 1125 O O . PRO A 1 147 ? -12.679 -10.194 18.683 1.00 91.44 147 PRO A O 1
ATOM 1128 N N . THR A 1 148 ? -12.092 -12.083 17.620 1.00 93.62 148 THR A N 1
ATOM 1129 C CA . THR A 1 148 ? -11.019 -11.481 16.805 1.00 93.62 148 THR A CA 1
ATOM 1130 C C . THR A 1 148 ? -11.531 -10.826 15.521 1.00 93.62 148 THR A C 1
ATOM 1132 O O . THR A 1 148 ? -10.744 -10.300 14.746 1.00 93.62 148 THR A O 1
ATOM 1135 N N . ASP A 1 149 ? -12.851 -10.795 15.304 1.00 92.12 149 ASP A N 1
ATOM 1136 C CA . ASP A 1 149 ? -13.472 -9.997 14.244 1.00 92.12 149 ASP A CA 1
ATOM 1137 C C . ASP A 1 149 ? -13.407 -8.507 14.611 1.00 92.12 149 ASP A C 1
ATOM 1139 O O . ASP A 1 149 ? -14.382 -7.907 15.072 1.00 92.12 149 ASP A O 1
ATOM 1143 N N . CYS A 1 150 ? -12.218 -7.914 14.475 1.00 92.88 150 CYS A N 1
ATOM 1144 C CA . CYS A 1 150 ? -11.932 -6.555 14.926 1.00 92.88 150 CYS A CA 1
ATOM 1145 C C . CYS A 1 150 ? -12.855 -5.525 14.268 1.00 92.88 150 CYS A C 1
ATOM 1147 O O . CYS A 1 150 ? -13.243 -4.560 14.923 1.00 92.88 150 CYS A O 1
ATOM 1149 N N . ALA A 1 151 ? -13.243 -5.748 13.008 1.00 90.50 151 ALA A N 1
ATOM 1150 C CA . ALA A 1 151 ? -14.110 -4.857 12.237 1.00 90.50 151 ALA A CA 1
ATOM 1151 C C . ALA A 1 151 ? -15.549 -4.779 12.780 1.00 90.50 151 ALA A C 1
ATOM 1153 O O . ALA A 1 151 ? -16.279 -3.847 12.446 1.00 90.50 151 ALA A O 1
ATOM 1154 N N . SER A 1 152 ? -15.957 -5.721 13.639 1.00 89.38 152 SER A N 1
ATOM 1155 C CA . SER A 1 152 ? -17.245 -5.652 14.342 1.00 89.38 152 SER A CA 1
ATOM 1156 C C . SER A 1 152 ? -17.329 -4.484 15.328 1.00 89.38 152 SER A C 1
ATOM 1158 O O . SER A 1 152 ? -18.428 -4.045 15.659 1.00 89.38 152 SER A O 1
ATOM 1160 N N . CYS A 1 153 ? -16.179 -3.990 15.798 1.00 88.88 153 CYS A N 1
ATOM 1161 C CA . CYS A 1 153 ? -16.096 -2.944 16.814 1.00 88.88 153 CYS A CA 1
ATOM 1162 C C . CYS A 1 153 ? -15.232 -1.766 16.348 1.00 88.88 153 CYS A C 1
ATOM 1164 O O . CYS A 1 153 ? -15.631 -0.614 16.497 1.00 88.88 153 CYS A O 1
ATOM 1166 N N . HIS A 1 154 ? -14.068 -2.031 15.760 1.00 91.62 154 HIS A N 1
ATOM 1167 C CA . HIS A 1 154 ? -13.089 -1.025 15.366 1.00 91.62 154 HIS A CA 1
ATOM 1168 C C . HIS A 1 154 ? -13.172 -0.673 13.883 1.00 91.62 154 HIS A C 1
ATOM 1170 O O . HIS A 1 154 ? -13.630 -1.445 13.044 1.00 91.62 154 HIS A O 1
ATOM 1176 N N . THR A 1 155 ? -12.651 0.505 13.559 1.00 91.56 155 THR A N 1
ATOM 1177 C CA . THR A 1 155 ? -12.383 0.919 12.182 1.00 91.56 155 THR A CA 1
ATOM 1178 C C . THR A 1 155 ? -10.879 1.069 11.991 1.00 91.56 155 THR A C 1
ATOM 1180 O O . THR A 1 155 ? -10.117 1.071 12.956 1.00 91.56 155 THR A O 1
ATOM 1183 N N . THR A 1 156 ? -10.437 1.238 10.749 1.00 92.56 156 THR A N 1
ATOM 1184 C CA . THR A 1 156 ? -9.033 1.555 10.461 1.00 92.56 156 THR A CA 1
ATOM 1185 C C . THR A 1 156 ? -8.651 2.987 10.835 1.00 92.56 156 THR A C 1
ATOM 1187 O O . THR A 1 156 ? -7.509 3.377 10.606 1.00 92.56 156 THR A O 1
ATOM 1190 N N . GLU A 1 157 ? -9.584 3.804 11.336 1.00 92.12 157 GLU A N 1
ATOM 1191 C CA . GLU A 1 157 ? -9.278 5.167 11.761 1.00 92.12 157 GLU A CA 1
ATOM 1192 C C . GLU A 1 157 ? -8.190 5.179 12.853 1.00 92.12 157 GLU A C 1
ATOM 1194 O O . GLU A 1 157 ? -8.083 4.242 13.654 1.00 92.12 157 GLU A O 1
ATOM 1199 N N . PRO A 1 158 ? -7.338 6.219 12.888 1.00 89.19 158 PRO A N 1
ATOM 1200 C CA . PRO A 1 158 ? -6.212 6.263 13.809 1.00 89.19 158 PRO A CA 1
ATOM 1201 C C . PRO A 1 158 ? -6.608 6.091 15.278 1.00 89.19 158 PRO A C 1
ATOM 1203 O O . PRO A 1 158 ? -7.532 6.728 15.778 1.00 89.19 158 PRO A O 1
ATOM 1206 N N . GLY A 1 159 ? -5.827 5.276 15.990 1.00 86.19 159 GLY A N 1
ATOM 1207 C CA . GLY A 1 159 ? -5.978 5.085 17.432 1.00 86.19 159 GLY A CA 1
ATOM 1208 C C . GLY A 1 159 ? -7.064 4.090 17.834 1.00 86.19 159 GLY A C 1
ATOM 1209 O O . GLY A 1 159 ? -7.532 4.169 18.966 1.00 86.19 159 GLY A O 1
ATOM 1210 N N . TRP A 1 160 ? -7.464 3.176 16.939 1.00 85.50 160 TRP A N 1
ATOM 1211 C CA . TRP A 1 160 ? -8.497 2.160 17.203 1.00 85.50 160 TRP A CA 1
ATOM 1212 C C . TRP A 1 160 ? -9.858 2.755 17.593 1.00 85.50 160 TRP A C 1
ATOM 1214 O O . TRP A 1 160 ? -10.698 2.081 18.197 1.00 85.50 160 TRP A O 1
ATOM 1224 N N . ALA A 1 161 ? -10.076 4.022 17.233 1.00 78.38 161 ALA A N 1
ATOM 1225 C CA . ALA A 1 161 ? -11.215 4.826 17.633 1.00 78.38 161 ALA A CA 1
ATOM 1226 C C . ALA A 1 161 ? -11.863 5.512 16.413 1.00 78.38 161 ALA A C 1
ATOM 1228 O O . ALA A 1 161 ? -11.153 5.924 15.499 1.00 78.38 161 ALA A O 1
ATOM 1229 N N . PRO A 1 162 ? -13.196 5.704 16.414 1.00 71.88 162 PRO A N 1
ATOM 1230 C CA . PRO A 1 162 ? -14.132 5.227 17.429 1.00 71.88 162 PRO A CA 1
ATOM 1231 C C . PRO A 1 162 ? -14.306 3.703 17.361 1.00 71.88 162 PRO A C 1
ATOM 1233 O O . PRO A 1 162 ? -14.407 3.133 16.275 1.00 71.88 162 PRO A O 1
ATOM 1236 N N . ALA A 1 163 ? -14.360 3.064 18.531 1.00 79.75 163 ALA A N 1
ATOM 1237 C CA . ALA A 1 163 ? -14.840 1.697 18.659 1.00 79.75 163 ALA A CA 1
ATOM 1238 C C . ALA A 1 163 ? -16.342 1.742 18.957 1.00 79.75 163 ALA A C 1
ATOM 1240 O O . ALA A 1 163 ? -16.788 2.449 19.864 1.00 79.75 163 ALA A O 1
ATOM 1241 N N . THR A 1 164 ? -17.121 1.008 18.179 1.00 80.19 164 THR A N 1
ATOM 1242 C CA . THR A 1 164 ? -18.509 0.688 18.506 1.00 80.19 164 THR A CA 1
ATOM 1243 C C . THR A 1 164 ? -18.529 -0.589 19.332 1.00 80.19 164 THR A C 1
ATOM 1245 O O . THR A 1 164 ? -17.619 -1.409 19.242 1.00 80.19 164 THR A O 1
ATOM 1248 N N . PHE A 1 165 ? -19.539 -0.756 20.178 1.00 78.94 165 PHE A N 1
ATOM 1249 C CA . PHE A 1 165 ? -19.689 -1.986 20.943 1.00 78.94 165 PHE A CA 1
ATOM 1250 C C . PHE A 1 165 ? -21.167 -2.340 21.041 1.00 78.94 165 PHE A C 1
ATOM 1252 O O . PHE A 1 165 ? -21.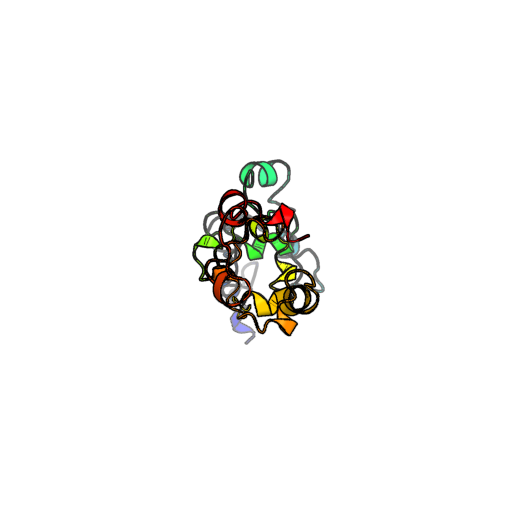796 -2.244 22.091 1.00 78.94 165 PHE A O 1
ATOM 1259 N N . ASP A 1 166 ? -21.743 -2.736 19.907 1.00 82.00 166 ASP A N 1
ATOM 1260 C CA . ASP A 1 166 ? -23.172 -3.060 19.804 1.00 82.00 166 ASP A CA 1
ATOM 1261 C C . ASP A 1 166 ? -23.572 -4.250 20.697 1.00 82.00 166 ASP A C 1
ATOM 1263 O O . ASP A 1 166 ? -24.724 -4.362 21.117 1.00 82.00 166 ASP A O 1
ATOM 1267 N N . ILE A 1 167 ? -22.601 -5.099 21.055 1.00 83.25 167 ILE A N 1
ATOM 1268 C CA . ILE A 1 167 ? -22.762 -6.229 21.982 1.00 83.25 167 ILE A CA 1
ATOM 1269 C C . ILE A 1 167 ? -22.476 -5.861 23.450 1.00 83.25 167 ILE A C 1
ATOM 1271 O O . ILE A 1 167 ? -22.448 -6.738 24.309 1.00 83.25 167 ILE A O 1
ATOM 1275 N N . HIS A 1 168 ? -22.285 -4.576 23.783 1.00 87.69 168 HIS A N 1
ATOM 1276 C CA . HIS A 1 168 ? -21.936 -4.123 25.140 1.00 87.69 168 HIS A CA 1
ATOM 1277 C C . HIS A 1 168 ? -22.875 -4.681 26.219 1.00 87.69 168 HIS A C 1
ATOM 1279 O O . HIS A 1 168 ? -22.443 -5.086 27.302 1.00 87.69 168 HIS A O 1
ATOM 1285 N N . ASN A 1 169 ? -24.174 -4.738 25.918 1.00 88.50 169 ASN A N 1
ATOM 1286 C CA . ASN A 1 169 ? -25.189 -5.188 26.867 1.00 88.50 169 ASN A CA 1
ATOM 1287 C C . ASN A 1 169 ? -25.132 -6.690 27.187 1.00 88.50 169 ASN A C 1
ATOM 1289 O O . ASN A 1 169 ? -25.735 -7.095 28.181 1.00 88.50 169 ASN A O 1
ATOM 1293 N N . ASP A 1 170 ? -24.387 -7.490 26.421 1.00 88.50 170 ASP A N 1
ATOM 1294 C CA . ASP A 1 170 ? -24.141 -8.901 26.742 1.00 88.50 170 ASP A CA 1
ATOM 1295 C C . ASP A 1 170 ? -23.200 -9.053 27.953 1.00 88.50 170 ASP A C 1
ATOM 1297 O O . ASP A 1 170 ? -23.208 -10.086 28.625 1.00 88.50 170 ASP A O 1
ATOM 1301 N N . PHE A 1 171 ? -22.436 -8.000 28.274 1.00 85.81 171 PHE A N 1
ATOM 1302 C CA . PHE A 1 171 ? -21.467 -7.965 29.372 1.00 85.81 171 PHE A CA 1
ATOM 1303 C C . PHE A 1 171 ? -21.898 -7.030 30.506 1.00 85.81 171 PHE A C 1
ATOM 1305 O O . PHE A 1 171 ? -21.873 -7.414 31.677 1.00 85.81 171 PHE A O 1
ATOM 1312 N N . TYR A 1 172 ? -22.317 -5.805 30.173 1.00 87.19 172 TYR A N 1
ATOM 1313 C CA . TYR A 1 172 ? -22.820 -4.829 31.139 1.00 87.19 172 TYR A CA 1
ATOM 1314 C C . TYR A 1 172 ? -23.994 -4.050 30.549 1.00 87.19 172 TYR A C 1
ATOM 1316 O O . TYR A 1 172 ? -23.835 -3.156 29.725 1.00 87.19 172 TYR A O 1
ATOM 1324 N N . GLU A 1 173 ? -25.211 -4.381 30.966 1.00 91.12 173 GLU A N 1
ATOM 1325 C CA . GLU A 1 173 ? -26.401 -3.749 30.403 1.00 91.12 173 GLU A CA 1
ATOM 1326 C C . GLU A 1 173 ? -26.549 -2.286 30.855 1.00 91.12 173 GLU A C 1
ATOM 1328 O O . GLU A 1 173 ? -26.749 -1.996 32.041 1.00 91.12 173 GLU A O 1
ATOM 1333 N N . LEU A 1 174 ? -26.515 -1.351 29.901 1.00 89.38 174 LEU A N 1
ATOM 1334 C CA . LEU A 1 174 ? -26.749 0.068 30.169 1.00 89.38 174 LEU A CA 1
ATOM 1335 C C . LEU A 1 174 ? -28.242 0.319 30.424 1.00 89.38 174 LEU A C 1
ATOM 1337 O O . LEU A 1 174 ? -29.095 0.102 29.564 1.00 89.38 174 LEU A O 1
ATOM 1341 N N . ARG A 1 175 ? -28.574 0.800 31.628 1.00 91.75 175 ARG A N 1
ATOM 1342 C CA . ARG A 1 175 ? -29.951 1.101 32.055 1.00 91.75 175 ARG A CA 1
ATOM 1343 C C . ARG A 1 175 ? -30.042 2.438 32.784 1.00 91.75 175 ARG A C 1
ATOM 1345 O O . ARG A 1 175 ? -29.102 2.873 33.454 1.00 91.75 175 ARG A O 1
ATOM 1352 N N . GLY A 1 176 ? -31.227 3.050 32.735 1.00 92.25 176 GLY A N 1
ATOM 1353 C CA . GLY A 1 176 ? -31.505 4.313 33.426 1.00 92.25 176 GLY A CA 1
ATOM 1354 C C . GLY A 1 17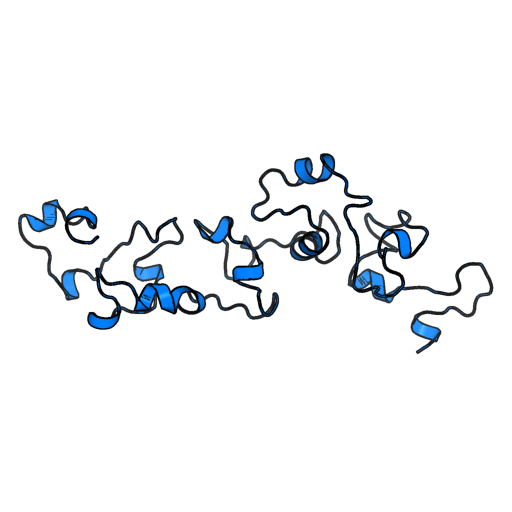6 ? -30.577 5.428 32.944 1.00 92.25 176 GLY A C 1
ATOM 1355 O O . GLY A 1 176 ? -30.353 5.548 31.747 1.00 92.25 176 GLY A O 1
ATOM 1356 N N . ALA A 1 177 ? -30.002 6.196 33.872 1.00 90.69 177 ALA A N 1
ATOM 1357 C CA . ALA A 1 177 ? -29.099 7.310 33.558 1.00 90.69 177 ALA A CA 1
ATOM 1358 C C . ALA A 1 177 ? -27.831 6.902 32.775 1.00 90.69 177 ALA A C 1
ATOM 1360 O O . ALA A 1 177 ? -27.211 7.747 32.143 1.00 90.69 177 ALA A O 1
ATOM 1361 N N . HIS A 1 178 ? -27.447 5.619 32.766 1.00 88.12 178 HIS A N 1
ATOM 1362 C CA . HIS A 1 178 ? -26.323 5.155 31.943 1.00 88.12 178 HIS A CA 1
ATOM 1363 C C . HIS A 1 178 ? -26.635 5.178 30.438 1.00 88.12 178 HIS A C 1
ATOM 1365 O O . HIS A 1 178 ? -25.714 5.228 29.633 1.00 88.12 178 HIS A O 1
ATOM 1371 N N . LEU A 1 179 ? -27.917 5.187 30.046 1.00 89.25 179 LEU A N 1
ATOM 1372 C CA . LEU A 1 179 ? -28.307 5.375 28.644 1.00 89.25 179 LEU A CA 1
ATOM 1373 C C . LEU A 1 179 ? -27.948 6.780 28.141 1.00 89.25 179 LEU A C 1
ATOM 1375 O O . LEU A 1 179 ? -27.647 6.940 26.962 1.00 89.25 179 LEU A O 1
ATOM 1379 N N . ASP A 1 180 ? -27.926 7.775 29.033 1.00 90.00 180 ASP A N 1
ATOM 1380 C CA . ASP A 1 180 ? -27.617 9.168 28.687 1.00 90.00 180 ASP A CA 1
ATOM 1381 C C . ASP A 1 180 ? -26.127 9.373 28.355 1.00 90.00 180 ASP A C 1
ATOM 1383 O O . ASP A 1 180 ? -25.766 10.358 27.715 1.00 90.00 180 ASP A O 1
ATOM 1387 N N . VAL A 1 181 ? -25.268 8.434 28.769 1.00 87.50 181 VAL A N 1
ATOM 1388 C CA . VAL A 1 181 ? -23.814 8.440 28.527 1.00 87.50 181 VAL A CA 1
ATOM 1389 C C . VAL A 1 181 ? -23.351 7.262 27.664 1.00 87.50 181 VAL A C 1
ATOM 1391 O O . VAL A 1 181 ? -22.157 7.035 27.528 1.00 87.50 181 VAL A O 1
ATOM 1394 N N . ALA A 1 182 ? -24.274 6.521 27.041 1.00 85.44 182 ALA A N 1
ATOM 1395 C CA . ALA A 1 182 ? -23.955 5.300 26.293 1.00 85.44 182 ALA A CA 1
ATOM 1396 C C . ALA A 1 182 ? -23.024 5.520 25.084 1.00 85.44 182 ALA A C 1
ATOM 1398 O O . ALA A 1 182 ? -22.378 4.582 24.635 1.00 85.44 182 ALA A O 1
ATOM 1399 N N . ALA A 1 183 ? -22.954 6.746 24.557 1.00 81.69 183 ALA A N 1
ATOM 1400 C CA . ALA A 1 183 ? -22.049 7.116 23.468 1.00 81.69 183 ALA A CA 1
ATOM 1401 C C . ALA A 1 183 ? -20.695 7.673 23.955 1.00 81.69 183 ALA A C 1
ATOM 1403 O O . ALA A 1 183 ? -19.806 7.908 23.139 1.00 81.69 183 ALA A O 1
ATOM 1404 N N . ASP A 1 184 ? -20.537 7.914 25.261 1.00 85.50 184 ASP A N 1
ATOM 1405 C CA . ASP A 1 184 ? -19.290 8.389 25.864 1.00 85.50 184 ASP A CA 1
ATOM 1406 C C . ASP A 1 184 ? -18.492 7.205 26.418 1.00 85.50 184 ASP A C 1
ATOM 1408 O O . ASP A 1 184 ? -18.369 7.006 27.629 1.00 85.50 184 ASP A O 1
ATOM 1412 N N . CYS A 1 185 ? -17.958 6.392 25.501 1.00 81.50 185 CYS A N 1
ATOM 1413 C CA . CYS A 1 185 ? -17.154 5.222 25.849 1.00 81.50 185 CYS A CA 1
ATOM 1414 C C . CYS A 1 185 ? -15.976 5.612 26.755 1.00 81.50 185 CYS A C 1
ATOM 1416 O O . CYS A 1 185 ? -15.693 4.905 27.719 1.00 81.50 185 CYS A O 1
ATOM 1418 N N . ALA A 1 186 ? -15.351 6.768 26.491 1.00 82.62 186 ALA A N 1
ATOM 1419 C CA . ALA A 1 186 ? -14.207 7.290 27.241 1.00 82.62 186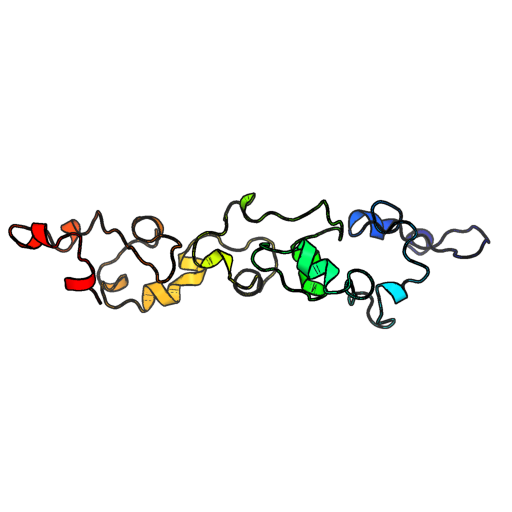 ALA A CA 1
ATOM 1420 C C . ALA A 1 186 ? -14.543 7.615 28.709 1.00 82.62 186 ALA A C 1
ATOM 1422 O O . ALA A 1 186 ? -13.694 7.520 29.595 1.00 82.62 186 ALA A O 1
ATOM 1423 N N . GLY A 1 187 ? -15.802 7.961 28.994 1.00 83.31 187 GLY A N 1
ATOM 1424 C CA . GLY A 1 187 ? -16.281 8.182 30.356 1.00 83.31 187 GLY A CA 1
ATOM 1425 C C . GLY A 1 187 ? -16.189 6.941 31.255 1.00 83.31 187 GLY A C 1
ATOM 1426 O O . GLY A 1 187 ? -16.130 7.081 32.478 1.00 83.31 187 GLY A O 1
ATOM 1427 N N . CYS A 1 188 ? -16.147 5.738 30.668 1.00 83.75 188 CYS A N 1
ATOM 1428 C CA . CYS A 1 188 ? -16.092 4.463 31.393 1.00 83.75 188 CYS A CA 1
ATOM 1429 C C . CYS A 1 188 ? -14.849 3.613 31.056 1.00 83.75 188 CYS A C 1
ATOM 1431 O O . CYS A 1 188 ? -14.341 2.911 31.932 1.00 83.75 188 CYS A O 1
ATOM 1433 N N . HIS A 1 189 ? -14.336 3.702 29.826 1.00 82.31 189 HIS A N 1
ATOM 1434 C CA . HIS A 1 189 ? -13.200 2.944 29.297 1.00 82.31 189 HIS A CA 1
ATOM 1435 C C . HIS A 1 189 ? -12.045 3.891 28.927 1.00 82.31 189 HIS A C 1
ATOM 1437 O O . HIS A 1 189 ? -12.260 4.903 28.275 1.00 82.31 189 HIS A O 1
ATOM 1443 N N . ASN A 1 190 ? -10.825 3.573 29.363 1.00 68.12 190 ASN A N 1
ATOM 1444 C CA . ASN A 1 190 ? -9.582 4.337 29.187 1.00 68.12 190 ASN A CA 1
ATOM 1445 C C . ASN A 1 190 ? -8.427 3.395 28.887 1.00 68.12 190 ASN A C 1
ATOM 1447 O O . ASN A 1 190 ? -8.329 2.406 29.656 1.00 68.12 190 ASN A O 1
#

pLDDT: mean 86.2, std 9.55, range [52.41, 96.31]

Foldseek 3Di:
DVVQFAAPDPDPRRGDPPVLCVQANCCDDPNNPVDDDLCCFQVDPVDSVHGAPCSPCDPPNVVVVCVPPFQDDNDRVVQCVQVRRSHPVRGDQCCPDPAHQDAPSSNDHPCLQQVVHDPPRDRQPCVNCVVVLCPDVFVNCVVVVPDSNLVQFADSHPPSPDGHCPVVCVPPNQDDCSVVCVVVSVVRTD